Protein AF-A0AAW9SBD3-F1 (afdb_monomer)

Structure (mmCIF, N/CA/C/O backbone):
data_AF-A0AAW9SBD3-F1
#
_entry.id   AF-A0AAW9SBD3-F1
#
loop_
_atom_site.group_PDB
_atom_site.id
_atom_site.type_symbol
_atom_site.label_atom_id
_atom_site.label_alt_id
_atom_site.label_comp_id
_atom_site.label_asym_id
_atom_site.label_entity_id
_atom_site.label_seq_id
_atom_site.pdbx_PDB_ins_code
_atom_site.Cartn_x
_atom_site.Cartn_y
_atom_site.Cartn_z
_atom_site.occupancy
_atom_site.B_iso_or_equiv
_atom_site.auth_seq_id
_atom_site.auth_comp_id
_atom_site.auth_asym_id
_atom_site.auth_atom_id
_atom_site.pdbx_PDB_model_num
ATOM 1 N N . MET A 1 1 ? -34.704 -1.171 28.571 1.00 43.62 1 MET A N 1
ATOM 2 C CA . MET A 1 1 ? -33.975 -0.710 27.372 1.00 43.62 1 MET A CA 1
ATOM 3 C C . MET A 1 1 ? -32.666 -0.115 27.855 1.00 43.62 1 MET A C 1
ATOM 5 O O . MET A 1 1 ? -32.685 0.966 28.424 1.00 43.62 1 MET A O 1
ATOM 9 N N . ASN A 1 2 ? -31.563 -0.859 27.757 1.00 40.19 2 ASN A N 1
ATOM 10 C CA . ASN A 1 2 ? -30.254 -0.320 28.117 1.00 40.19 2 ASN A CA 1
ATOM 11 C C . ASN A 1 2 ? -29.835 0.636 27.004 1.00 40.19 2 ASN A C 1
ATOM 13 O O . ASN A 1 2 ? -29.692 0.207 25.862 1.00 40.19 2 ASN A O 1
ATOM 17 N N . SER A 1 3 ? -29.687 1.916 27.347 1.00 43.28 3 SER A N 1
ATOM 18 C CA . SER A 1 3 ? -28.971 2.884 26.523 1.00 43.28 3 SER A CA 1
ATOM 19 C C . SER A 1 3 ? -27.574 2.316 26.286 1.00 43.28 3 SER A C 1
ATOM 21 O O . SER A 1 3 ? -26.741 2.283 27.194 1.00 43.28 3 SER A O 1
ATOM 23 N N . LEU A 1 4 ? -27.360 1.746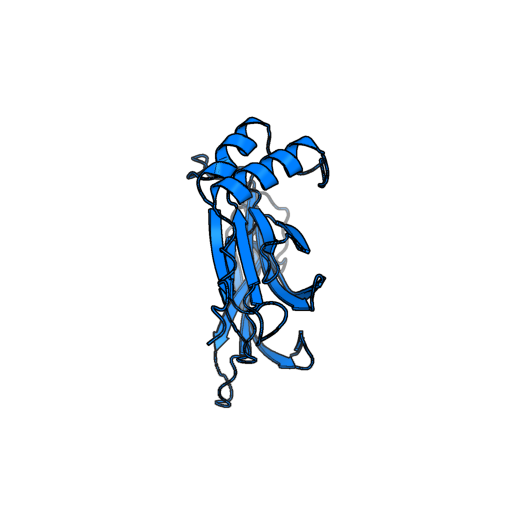 25.101 1.00 47.06 4 LEU A N 1
ATOM 24 C CA . LEU A 1 4 ? -26.031 1.416 24.619 1.00 47.06 4 LEU A CA 1
ATOM 25 C C . LEU A 1 4 ? -25.340 2.762 24.446 1.00 47.06 4 LEU A C 1
ATOM 27 O O . LEU A 1 4 ? -25.593 3.464 23.473 1.00 47.06 4 LEU A O 1
ATOM 31 N N . TYR A 1 5 ? -24.535 3.147 25.435 1.00 48.59 5 TYR A N 1
ATOM 32 C CA . TYR A 1 5 ? -23.616 4.265 25.301 1.00 48.59 5 TYR A CA 1
ATOM 33 C C . TYR A 1 5 ? -22.772 3.996 24.055 1.00 48.59 5 TYR A C 1
ATOM 35 O O . TYR A 1 5 ? -21.895 3.131 24.074 1.00 48.59 5 TYR A O 1
ATOM 43 N N . SER A 1 6 ? -23.076 4.686 22.954 1.00 57.31 6 SER A N 1
ATOM 44 C CA . SER A 1 6 ? -22.203 4.707 21.792 1.00 57.31 6 SER A CA 1
ATOM 45 C C . SER A 1 6 ? -20.915 5.365 22.260 1.00 57.31 6 SER A C 1
ATOM 47 O O . SER A 1 6 ? -20.896 6.559 22.570 1.00 57.31 6 SER A O 1
ATOM 49 N N . ILE A 1 7 ? -19.856 4.576 22.414 1.00 63.12 7 ILE A N 1
ATOM 50 C CA . ILE A 1 7 ? -18.548 5.137 22.722 1.00 63.12 7 ILE A CA 1
ATOM 51 C C . ILE A 1 7 ? -18.156 5.989 21.519 1.00 63.12 7 ILE A C 1
ATOM 53 O O . ILE A 1 7 ? -18.225 5.529 20.380 1.00 63.12 7 ILE A O 1
ATOM 57 N N . ALA A 1 8 ? -17.808 7.245 21.785 1.00 77.19 8 ALA A N 1
ATOM 58 C CA . ALA A 1 8 ? -17.495 8.203 20.744 1.00 77.19 8 ALA A CA 1
ATOM 59 C C . ALA A 1 8 ? -16.242 7.762 19.974 1.00 77.19 8 ALA A C 1
ATOM 61 O O . ALA A 1 8 ? -15.219 7.416 20.572 1.00 77.19 8 ALA A O 1
ATOM 62 N N . GLN A 1 9 ? -16.337 7.801 18.647 1.00 86.56 9 GLN A N 1
ATOM 63 C CA . GLN A 1 9 ? -15.196 7.818 17.738 1.00 86.56 9 GLN A CA 1
ATOM 64 C C . GLN A 1 9 ? -14.127 8.803 18.256 1.00 86.56 9 GLN A C 1
ATOM 66 O O . GLN A 1 9 ? -14.488 9.888 18.728 1.00 86.56 9 GLN A O 1
ATOM 71 N N . PRO A 1 10 ? -12.823 8.467 18.188 1.00 88.62 10 PRO A N 1
ATOM 72 C CA . PRO A 1 10 ? -11.777 9.417 18.553 1.00 88.62 10 PRO A CA 1
ATOM 73 C C . PRO A 1 10 ? -11.896 10.682 17.691 1.00 88.62 10 PRO A C 1
ATOM 75 O O . PRO A 1 10 ? -11.986 10.595 16.467 1.00 88.62 10 PRO A O 1
ATOM 78 N N . SER A 1 11 ? -11.916 11.860 18.321 1.00 90.69 11 SER A N 1
ATOM 79 C CA . SER A 1 11 ? -11.987 13.123 17.580 1.00 90.69 11 SER A CA 1
ATOM 80 C C . SER A 1 11 ? -10.660 13.416 16.878 1.00 90.69 11 SER A C 1
ATOM 82 O O . SER A 1 11 ? -9.601 12.954 17.318 1.00 90.69 11 SER A O 1
ATOM 84 N N . LYS A 1 12 ? -10.693 14.222 15.810 1.00 89.19 12 LYS A N 1
ATOM 85 C CA . LYS A 1 12 ? -9.467 14.642 15.118 1.00 89.19 12 LYS A CA 1
ATOM 86 C C . LYS A 1 12 ? -8.518 15.358 16.078 1.00 89.19 12 LYS A C 1
ATOM 88 O O . LYS A 1 12 ? -7.332 15.077 16.056 1.00 89.19 12 LYS A O 1
ATOM 93 N N . GLU A 1 13 ? -9.019 16.207 16.971 1.00 88.75 13 GLU A N 1
ATOM 94 C CA . GLU A 1 13 ? -8.224 16.936 17.972 1.00 88.75 13 GLU A CA 1
ATOM 95 C C . GLU A 1 13 ? -7.547 15.988 18.966 1.00 88.75 13 GLU A C 1
ATOM 97 O O . GLU A 1 13 ? -6.376 16.174 19.300 1.00 88.75 13 GLU A O 1
ATOM 102 N N . ALA A 1 14 ? -8.256 14.946 19.415 1.00 90.38 14 ALA A N 1
ATOM 103 C CA . ALA A 1 14 ? -7.681 13.926 20.285 1.00 90.38 14 ALA A CA 1
ATOM 104 C C . ALA A 1 14 ? -6.566 13.147 19.570 1.00 90.38 14 ALA A C 1
ATOM 106 O O . ALA A 1 14 ? -5.521 12.893 20.169 1.00 90.38 14 ALA A O 1
ATOM 107 N N . ILE A 1 15 ? -6.763 12.820 18.288 1.00 89.81 15 ILE A N 1
ATOM 108 C CA . ILE A 1 15 ? -5.745 12.167 17.457 1.00 89.81 15 ILE A CA 1
ATOM 109 C C . ILE A 1 15 ? -4.555 13.109 17.242 1.00 89.81 15 ILE A C 1
ATOM 111 O O . ILE A 1 15 ? -3.435 12.693 17.504 1.00 89.81 15 ILE A O 1
ATOM 115 N N . LYS A 1 16 ? -4.764 14.383 16.873 1.00 85.94 16 LYS A N 1
ATOM 116 C CA . LYS A 1 16 ? -3.691 15.391 16.735 1.00 85.94 16 LYS A CA 1
ATOM 117 C C . LYS A 1 16 ? -2.841 15.463 18.002 1.00 85.94 16 LYS A C 1
ATOM 119 O O . LYS A 1 16 ? -1.621 15.353 17.931 1.00 85.94 16 LYS A O 1
ATOM 124 N N . LYS A 1 17 ? -3.487 15.583 19.168 1.00 87.38 17 LYS A N 1
ATOM 125 C CA . LYS A 1 17 ? -2.794 15.604 20.460 1.00 87.38 17 LYS A CA 1
ATOM 126 C C . LYS A 1 17 ? -2.015 14.312 20.700 1.00 87.38 17 LYS A C 1
ATOM 128 O O . LYS A 1 17 ? -0.859 14.377 21.093 1.00 87.38 17 LYS A O 1
ATOM 133 N N . GLN A 1 18 ? -2.619 13.151 20.450 1.00 88.31 18 GLN A N 1
ATOM 134 C CA . GLN A 1 18 ? -1.939 11.867 20.614 1.00 88.31 18 GLN A CA 1
ATOM 135 C C . GLN A 1 18 ? -0.733 11.732 19.682 1.00 88.31 18 GLN A C 1
ATOM 137 O O . GLN A 1 18 ? 0.297 11.233 20.111 1.00 88.31 18 GLN A O 1
ATOM 142 N N . VAL A 1 19 ? -0.842 12.181 18.434 1.00 83.12 19 VAL A N 1
ATOM 143 C CA . VAL A 1 19 ? 0.251 12.167 17.460 1.00 83.12 19 VAL A CA 1
ATOM 144 C C . VAL A 1 19 ? 1.372 13.113 17.890 1.00 83.12 19 VAL A C 1
ATOM 146 O O . VAL A 1 19 ? 2.529 12.719 17.835 1.00 83.12 19 VAL A O 1
ATOM 149 N N . ALA A 1 20 ? 1.055 14.304 18.402 1.00 80.25 20 ALA A N 1
ATOM 150 C CA . ALA A 1 20 ? 2.047 15.219 18.967 1.00 80.25 20 ALA A CA 1
ATOM 151 C C . ALA A 1 20 ? 2.736 14.643 20.221 1.00 80.25 20 ALA A C 1
ATOM 153 O O . ALA A 1 20 ? 3.961 14.685 20.323 1.00 80.25 20 ALA A O 1
ATOM 154 N N . ASP A 1 21 ? 1.964 14.060 21.147 1.00 84.56 21 ASP A N 1
ATOM 155 C CA . ASP A 1 21 ? 2.474 13.408 22.364 1.00 84.56 21 ASP A CA 1
ATOM 156 C C . ASP A 1 21 ? 3.366 12.214 22.006 1.00 84.56 21 ASP A C 1
ATOM 158 O O . ASP A 1 21 ? 4.450 12.056 22.574 1.00 84.56 21 ASP A O 1
ATOM 162 N N . MET A 1 22 ? 2.928 11.413 21.023 1.00 81.56 22 MET A N 1
ATOM 163 C CA . MET A 1 22 ? 3.751 10.397 20.392 1.00 81.56 22 MET A CA 1
ATOM 164 C C . MET A 1 22 ? 5.023 11.090 19.944 1.00 81.56 22 MET A C 1
ATOM 166 O O . MET A 1 22 ? 6.010 10.786 20.589 1.00 81.56 22 MET A O 1
ATOM 170 N N . LEU A 1 23 ? 5.008 12.040 18.995 1.00 74.69 23 LEU A N 1
ATOM 171 C CA . LEU A 1 23 ? 6.150 12.757 18.368 1.00 74.69 23 LEU A CA 1
ATOM 172 C C . LEU A 1 23 ? 7.146 13.433 19.337 1.00 74.69 23 LEU A C 1
ATOM 174 O O . LEU A 1 23 ? 8.340 13.518 19.045 1.00 74.69 23 LEU A O 1
ATOM 178 N N . ALA A 1 24 ? 6.706 13.807 20.535 1.00 77.06 24 ALA A N 1
ATOM 179 C CA . ALA A 1 24 ? 7.586 14.316 21.586 1.00 77.06 24 ALA A CA 1
ATOM 180 C C . ALA A 1 24 ? 8.371 13.212 22.328 1.00 77.06 24 ALA A C 1
ATOM 182 O O . ALA A 1 24 ? 9.493 13.441 22.782 1.00 77.06 24 ALA A O 1
ATOM 183 N N . SER A 1 25 ? 7.798 12.013 22.467 1.00 79.81 25 SER A N 1
ATOM 184 C CA . SER A 1 25 ? 8.355 10.918 23.283 1.00 79.81 25 SER A CA 1
ATOM 185 C C . SER A 1 25 ? 9.473 10.097 22.615 1.00 79.81 25 SER A C 1
ATOM 187 O O . SER A 1 25 ? 10.099 9.271 23.275 1.00 79.81 25 SER A O 1
ATOM 189 N N . LYS A 1 26 ? 9.748 10.323 21.324 1.00 71.00 26 LYS A N 1
ATOM 190 C CA . LYS A 1 26 ? 10.614 9.499 20.454 1.00 71.00 26 LYS A CA 1
ATOM 191 C C . LYS A 1 26 ? 10.230 8.011 20.401 1.00 71.00 26 LYS A C 1
ATOM 193 O O . LYS A 1 26 ? 11.080 7.166 20.151 1.00 71.00 26 LYS A O 1
ATOM 198 N N . GLU A 1 27 ? 8.955 7.671 20.602 1.00 66.94 27 GLU A N 1
ATOM 199 C CA . GLU A 1 27 ? 8.421 6.296 20.509 1.00 66.94 27 GLU A CA 1
ATOM 200 C C . GLU A 1 27 ? 8.339 5.732 19.064 1.00 66.94 27 GLU A C 1
ATOM 202 O O . GLU A 1 27 ? 7.598 4.789 18.780 1.00 66.94 27 GLU A O 1
ATOM 207 N N . TYR A 1 28 ? 9.090 6.284 18.116 1.00 64.62 28 TYR A N 1
ATOM 208 C CA . TYR A 1 28 ? 9.139 5.839 16.718 1.00 64.62 28 TYR A CA 1
ATOM 209 C C . TYR A 1 28 ? 10.560 5.948 16.184 1.00 64.62 28 TYR A C 1
ATOM 211 O O . TYR A 1 28 ? 11.437 6.547 16.806 1.00 64.62 28 TYR A O 1
ATOM 219 N N . ASP A 1 29 ? 10.764 5.335 15.024 1.00 56.88 29 ASP A N 1
ATOM 220 C CA . ASP A 1 29 ? 12.052 5.286 14.360 1.00 56.88 29 ASP A CA 1
ATOM 221 C C . ASP A 1 29 ? 12.516 6.700 13.977 1.00 56.88 29 ASP A C 1
ATOM 223 O O . ASP A 1 29 ? 11.937 7.373 13.122 1.00 56.88 29 ASP A O 1
ATOM 227 N N . THR A 1 30 ? 13.532 7.192 14.686 1.00 51.31 30 THR A N 1
ATOM 228 C CA . THR A 1 30 ? 14.007 8.574 14.575 1.00 51.31 30 THR A CA 1
ATOM 229 C C . THR A 1 30 ? 14.798 8.842 13.300 1.00 51.31 30 THR A C 1
ATOM 231 O O . THR A 1 30 ? 15.004 10.007 12.973 1.00 51.31 30 THR A O 1
ATOM 234 N N . GLU A 1 31 ? 15.243 7.805 12.580 1.00 54.34 31 GLU A N 1
ATOM 235 C CA . GLU A 1 31 ? 15.991 7.974 11.322 1.00 54.34 31 GLU A CA 1
ATOM 236 C C . GLU A 1 31 ? 15.121 8.519 10.183 1.00 54.34 31 GLU A C 1
ATOM 238 O O . GLU A 1 31 ? 15.631 8.985 9.167 1.00 54.34 31 GLU A O 1
ATOM 243 N N . LEU A 1 32 ? 13.803 8.487 10.368 1.00 52.81 32 LEU A N 1
ATOM 244 C CA . LEU A 1 32 ? 12.824 8.746 9.326 1.00 52.81 32 LEU A CA 1
ATOM 245 C C . LEU A 1 32 ? 11.885 9.902 9.664 1.00 52.81 32 LEU A C 1
ATOM 247 O O . LEU A 1 32 ? 10.892 10.081 8.968 1.00 52.81 32 LEU A O 1
ATOM 251 N N . LEU A 1 33 ? 12.151 10.673 10.724 1.00 53.34 33 LEU A N 1
ATOM 252 C CA . LEU A 1 33 ? 11.200 11.681 11.179 1.00 53.34 33 LEU A CA 1
ATOM 253 C C . LEU A 1 33 ? 11.127 12.906 10.256 1.00 53.34 33 LEU A C 1
ATOM 255 O O . LEU A 1 33 ? 12.160 13.400 9.797 1.00 53.34 33 LEU A O 1
ATOM 259 N N . PRO A 1 34 ? 9.912 13.453 10.060 1.00 51.28 34 PRO A N 1
ATOM 260 C CA . PRO A 1 34 ? 9.759 14.788 9.519 1.00 51.28 34 PRO A CA 1
ATOM 261 C C . PRO A 1 34 ? 10.434 15.791 10.464 1.00 51.28 34 PRO A C 1
ATOM 263 O O . PRO A 1 34 ? 10.428 15.607 11.686 1.00 51.28 34 PRO A O 1
ATOM 266 N N . THR A 1 35 ? 11.007 16.864 9.923 1.00 55.44 35 THR A N 1
ATOM 267 C CA . THR A 1 35 ? 11.514 17.969 10.747 1.00 55.44 35 THR A CA 1
ATOM 268 C C . THR A 1 35 ? 10.376 18.555 11.606 1.00 55.44 35 THR A C 1
ATOM 270 O O . THR A 1 35 ? 9.203 18.321 11.296 1.00 55.44 35 THR A O 1
ATOM 273 N N . PRO A 1 36 ? 10.662 19.305 12.689 1.00 57.22 36 PRO A N 1
ATOM 274 C CA . PRO A 1 36 ? 9.627 19.954 13.499 1.00 57.22 36 PRO A CA 1
ATOM 275 C C . PRO A 1 36 ? 8.575 20.718 12.680 1.00 57.22 36 PRO A C 1
ATOM 277 O O . PRO A 1 36 ? 7.401 20.702 13.033 1.00 57.22 36 PRO A O 1
ATOM 280 N N . GLU A 1 37 ? 8.968 21.295 11.545 1.00 57.62 37 GLU A N 1
ATOM 281 C CA . GLU A 1 37 ? 8.075 21.955 10.591 1.00 57.62 37 GLU A CA 1
ATOM 282 C C . GLU A 1 37 ? 7.056 20.983 9.980 1.00 57.62 37 GLU A C 1
ATOM 284 O O . GLU A 1 37 ? 5.873 21.292 9.891 1.00 57.62 37 GLU A O 1
ATOM 289 N N . ALA A 1 38 ? 7.460 19.767 9.621 1.00 55.56 38 ALA A N 1
ATOM 290 C CA . ALA A 1 38 ? 6.541 18.776 9.076 1.00 55.56 38 ALA A CA 1
ATOM 291 C C . ALA A 1 38 ? 5.620 18.139 10.146 1.00 55.56 38 ALA A C 1
ATOM 293 O O . ALA A 1 38 ? 4.611 17.528 9.793 1.00 55.56 38 ALA A O 1
ATOM 294 N N . LEU A 1 39 ? 5.881 18.354 11.445 1.00 57.19 39 LEU A N 1
ATOM 295 C CA . LEU A 1 39 ? 4.943 18.021 12.533 1.00 57.19 39 LEU A CA 1
ATOM 296 C C . LEU A 1 39 ? 3.748 18.979 12.605 1.00 57.19 39 LEU A C 1
ATOM 298 O O . LEU A 1 39 ? 2.660 18.561 13.008 1.00 57.19 39 LEU A O 1
ATOM 302 N N . GLU A 1 40 ? 3.935 20.249 12.242 1.00 59.62 40 GLU A N 1
ATOM 303 C CA . GLU A 1 40 ? 2.836 21.222 12.154 1.00 59.62 40 GLU A CA 1
ATOM 304 C C . GLU A 1 40 ? 1.895 20.864 10.998 1.00 59.62 40 GLU A C 1
ATOM 306 O O . GLU A 1 40 ? 0.681 21.007 11.103 1.00 59.62 40 GLU A O 1
ATOM 311 N N . VAL A 1 41 ? 2.454 20.276 9.941 1.00 57.09 41 VAL A N 1
ATOM 312 C CA . VAL A 1 41 ? 1.756 19.931 8.705 1.00 57.09 41 VAL A CA 1
ATOM 313 C C . VAL A 1 41 ? 0.879 18.670 8.844 1.00 57.09 41 VAL A C 1
ATOM 315 O O . VAL A 1 41 ? -0.222 18.631 8.297 1.00 57.09 41 VAL A O 1
ATOM 318 N N . ILE A 1 42 ? 1.277 17.663 9.645 1.00 60.56 42 ILE A N 1
ATOM 319 C CA . ILE A 1 42 ? 0.474 16.436 9.947 1.00 60.56 42 ILE A CA 1
ATOM 320 C C . ILE A 1 42 ? -0.911 16.755 10.530 1.00 60.56 42 ILE A C 1
ATOM 322 O O . ILE A 1 42 ? -1.814 15.915 10.557 1.00 60.56 42 ILE A O 1
ATOM 326 N N . GLN A 1 43 ? -1.106 17.977 11.011 1.00 59.38 43 GLN A N 1
ATOM 327 C CA . GLN A 1 43 ? -2.267 18.321 11.803 1.00 59.38 43 GLN A CA 1
ATOM 328 C C . GLN A 1 43 ? -3.517 18.580 10.964 1.00 59.38 43 GLN A C 1
ATOM 330 O O . GLN A 1 43 ? -4.603 18.450 11.520 1.00 59.38 43 GLN A O 1
ATOM 335 N N . ASP A 1 44 ? -3.439 18.868 9.666 1.00 65.25 44 ASP A N 1
ATOM 336 C CA . ASP A 1 44 ? -4.625 19.329 8.926 1.00 65.25 44 ASP A CA 1
ATOM 337 C C . ASP A 1 44 ? -5.376 18.235 8.150 1.00 65.25 44 ASP A C 1
ATOM 339 O O . ASP A 1 44 ? -6.590 18.349 7.955 1.00 65.25 44 ASP A O 1
ATOM 343 N N . GLU A 1 45 ? -4.735 17.101 7.847 1.00 76.88 45 GLU A N 1
ATOM 344 C CA . GLU A 1 45 ? -5.318 16.026 7.032 1.00 76.88 45 GLU A CA 1
ATOM 345 C C . GLU A 1 45 ? -5.373 14.680 7.770 1.00 76.88 45 GLU A C 1
ATOM 347 O O . GLU A 1 45 ? -4.648 13.725 7.490 1.00 76.88 45 GLU A O 1
ATOM 352 N N . ILE A 1 46 ? -6.292 14.594 8.736 1.00 85.81 46 ILE A N 1
ATOM 353 C CA . ILE A 1 46 ? -6.651 13.326 9.386 1.00 85.81 46 ILE A CA 1
ATOM 354 C C . ILE A 1 46 ? -7.923 12.774 8.746 1.00 85.81 46 ILE A C 1
ATOM 356 O O . ILE A 1 46 ? -9.011 13.346 8.910 1.00 85.81 46 ILE A O 1
ATOM 360 N N . ASN A 1 47 ? -7.789 11.628 8.081 1.00 88.69 47 ASN A N 1
ATOM 361 C CA . ASN A 1 47 ? -8.904 10.813 7.608 1.00 88.69 47 ASN A CA 1
ATOM 362 C C . ASN A 1 47 ? -9.176 9.701 8.620 1.00 88.69 47 ASN A C 1
ATOM 364 O O . ASN A 1 47 ? -8.258 8.994 9.026 1.00 88.69 47 ASN A O 1
ATOM 368 N N . ILE A 1 48 ? -10.430 9.559 9.052 1.00 91.94 48 ILE A N 1
ATOM 369 C CA . ILE A 1 48 ? -10.834 8.517 10.000 1.00 91.94 48 ILE A CA 1
ATOM 370 C C . ILE A 1 48 ? -11.801 7.581 9.291 1.00 91.94 48 ILE A C 1
ATOM 372 O O . ILE A 1 48 ? -12.854 8.013 8.827 1.00 91.94 48 ILE A O 1
ATOM 376 N N . TYR A 1 49 ? -11.442 6.307 9.249 1.00 93.94 49 TYR A N 1
ATOM 377 C CA . TYR A 1 49 ? -12.242 5.232 8.690 1.00 93.94 49 TYR A CA 1
ATOM 378 C C . TYR A 1 49 ? -12.873 4.447 9.834 1.00 93.94 49 TYR A C 1
ATOM 380 O O . TYR A 1 49 ? -12.174 3.955 10.724 1.00 93.94 49 TYR A O 1
ATOM 388 N N . GLU A 1 50 ? -14.195 4.339 9.806 1.00 94.75 50 GLU A N 1
ATOM 389 C CA . GLU A 1 50 ? -14.960 3.445 10.666 1.00 94.75 50 GLU A CA 1
ATOM 390 C C . GLU A 1 50 ? -15.130 2.101 9.951 1.00 94.75 50 GLU A C 1
ATOM 392 O O . GLU A 1 50 ? -15.486 2.063 8.775 1.00 94.75 50 GLU A O 1
ATOM 397 N N . GLY A 1 51 ? -14.870 0.994 10.645 1.00 93.62 51 GLY A N 1
ATOM 398 C CA . GLY A 1 51 ? -15.026 -0.326 10.043 1.00 93.62 51 GLY A CA 1
ATOM 399 C C . GLY A 1 51 ? -14.790 -1.477 11.008 1.00 93.62 51 GLY A C 1
ATOM 400 O O . GLY A 1 51 ? -14.679 -1.305 12.223 1.00 93.62 51 GLY A O 1
ATOM 401 N N . HIS A 1 52 ? -1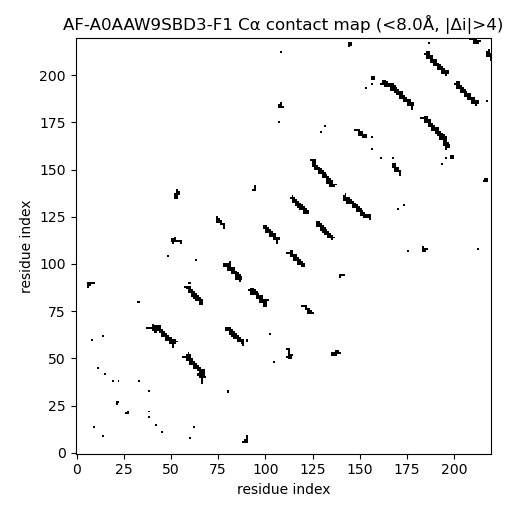4.699 -2.680 10.456 1.00 96.00 52 HIS A N 1
ATOM 402 C CA . HIS A 1 52 ? -14.368 -3.893 11.194 1.00 96.00 52 HIS A CA 1
ATOM 403 C C . HIS A 1 52 ? -12.985 -4.354 10.756 1.00 96.00 52 HIS A C 1
ATOM 405 O O . HIS A 1 52 ? -12.858 -4.949 9.707 1.00 96.00 52 HIS A O 1
ATOM 411 N N . PHE A 1 53 ? -11.927 -4.109 11.521 1.00 96.12 53 PHE A N 1
ATOM 412 C CA . PHE A 1 53 ? -10.579 -4.480 11.059 1.00 96.12 53 PHE A CA 1
ATOM 413 C C . PHE A 1 53 ? -10.152 -5.831 11.634 1.00 96.12 53 PHE A C 1
ATOM 415 O O . PHE A 1 53 ? -9.674 -6.714 10.934 1.00 96.12 53 PHE A O 1
ATOM 422 N N . SER A 1 54 ? -10.362 -6.017 12.937 1.00 95.31 54 SER A N 1
ATOM 423 C CA . SER A 1 54 ? -9.967 -7.225 13.663 1.00 95.31 54 SER A CA 1
ATOM 424 C C . SER A 1 54 ? -11.124 -8.188 13.919 1.00 95.31 54 SER A C 1
ATOM 426 O O . SER A 1 54 ? -10.901 -9.360 14.231 1.00 95.31 54 SER A O 1
ATOM 428 N N . ASN A 1 55 ? -12.369 -7.701 13.895 1.00 92.00 55 ASN A N 1
ATOM 429 C CA . ASN A 1 55 ? -13.548 -8.477 14.272 1.00 92.00 55 ASN A CA 1
ATOM 430 C C . ASN A 1 55 ? -14.835 -7.891 13.671 1.00 92.00 55 ASN A C 1
ATOM 432 O O . ASN A 1 55 ? -15.184 -6.756 13.975 1.00 92.00 55 ASN A O 1
ATOM 436 N N . LYS A 1 56 ? -15.611 -8.717 12.961 1.00 94.19 56 LYS A N 1
ATOM 437 C CA . LYS A 1 56 ? -16.896 -8.348 12.334 1.00 94.19 56 LYS A CA 1
ATOM 438 C C . LYS A 1 56 ? -18.018 -7.885 13.276 1.00 94.19 56 LYS A C 1
ATOM 440 O O . LYS A 1 56 ? -19.088 -7.503 12.831 1.00 94.19 56 LYS A O 1
ATOM 445 N N . ARG A 1 57 ? -17.847 -8.026 14.594 1.00 92.75 57 ARG A N 1
ATOM 446 C CA . ARG A 1 57 ? -18.859 -7.665 15.608 1.00 92.75 57 ARG A CA 1
ATOM 447 C C . ARG A 1 57 ? -18.540 -6.372 16.341 1.00 92.75 57 ARG A C 1
ATOM 449 O O . ARG A 1 57 ? -19.325 -5.951 17.185 1.00 92.75 57 ARG A O 1
ATOM 456 N N . LYS A 1 58 ? -17.352 -5.813 16.129 1.00 92.50 58 LYS A N 1
ATOM 457 C CA . LYS A 1 58 ? -16.886 -4.632 16.849 1.00 92.50 58 LYS A CA 1
ATOM 458 C C . LYS A 1 58 ? -16.460 -3.596 15.836 1.00 92.50 58 LYS A C 1
ATOM 460 O O . LYS A 1 58 ? -15.565 -3.860 15.041 1.00 92.50 58 LYS A O 1
ATOM 465 N N . THR A 1 59 ? -17.101 -2.441 15.885 1.00 93.69 59 THR A N 1
ATOM 466 C CA . THR A 1 59 ? -16.634 -1.262 15.169 1.00 93.69 59 THR A CA 1
ATOM 467 C C . THR A 1 59 ? -15.301 -0.825 15.759 1.00 93.69 59 THR A C 1
ATOM 469 O O . THR A 1 59 ? -15.129 -0.770 16.975 1.00 93.69 59 THR A O 1
ATOM 472 N N . GLU A 1 60 ? -14.343 -0.565 14.895 1.00 95.00 60 GLU A N 1
ATOM 473 C CA . GLU A 1 60 ? -13.002 -0.094 15.189 1.00 95.00 60 GLU A CA 1
ATOM 474 C C . GLU A 1 60 ? -12.705 1.095 14.270 1.00 95.00 60 GLU A C 1
ATOM 476 O O . GLU A 1 60 ? -13.454 1.363 13.328 1.00 95.00 60 GLU A O 1
ATOM 481 N N . TYR A 1 61 ? -11.615 1.810 14.542 1.00 95.12 61 TYR A N 1
ATOM 482 C CA . TYR A 1 61 ? -11.276 3.007 13.777 1.00 95.12 61 TYR A CA 1
ATOM 483 C C . TYR A 1 61 ? -9.841 2.941 13.282 1.00 95.12 61 TYR A C 1
ATOM 485 O O . TYR A 1 61 ? -8.943 2.534 14.024 1.00 95.12 61 TYR A O 1
ATOM 493 N N . LEU A 1 62 ? -9.630 3.381 12.048 1.00 93.88 62 LEU A N 1
ATOM 494 C CA . LEU A 1 62 ? -8.314 3.633 11.485 1.00 93.88 62 LEU A CA 1
ATOM 495 C C . LEU A 1 62 ? -8.197 5.128 11.209 1.00 93.88 62 LEU A C 1
ATOM 497 O O . LEU A 1 62 ? -9.002 5.676 10.465 1.00 93.88 62 LEU A O 1
ATOM 501 N N . ALA A 1 63 ? -7.212 5.787 11.805 1.00 92.00 63 ALA A N 1
ATOM 502 C CA . ALA A 1 63 ? -6.842 7.139 11.429 1.00 92.00 63 ALA A CA 1
ATOM 503 C C . ALA A 1 63 ? -5.627 7.086 10.505 1.00 92.00 63 ALA A C 1
ATOM 505 O O . ALA A 1 63 ? -4.636 6.420 10.810 1.00 92.00 63 ALA A O 1
ATOM 506 N N . VAL A 1 64 ? -5.728 7.787 9.384 1.00 89.25 64 VAL A N 1
ATOM 507 C CA . VAL A 1 64 ? -4.640 8.033 8.443 1.00 89.25 64 VAL A CA 1
ATOM 508 C C . VAL A 1 64 ? -4.303 9.507 8.579 1.00 89.25 64 VAL A C 1
ATOM 510 O O . VAL A 1 64 ? -5.102 10.364 8.197 1.00 89.25 64 VAL A O 1
ATOM 513 N N . CYS A 1 65 ? -3.158 9.791 9.187 1.00 84.50 65 CYS A N 1
ATOM 514 C CA . CYS A 1 65 ? -2.663 11.148 9.362 1.00 84.50 65 CYS A CA 1
ATOM 515 C C . CYS A 1 65 ? -1.646 11.426 8.263 1.00 84.50 65 CYS A C 1
ATOM 517 O O . CYS A 1 65 ? -0.585 10.800 8.252 1.00 84.50 65 CYS A O 1
ATOM 519 N N . ALA A 1 66 ? -1.982 12.337 7.359 1.00 74.56 66 ALA A N 1
ATOM 520 C CA . ALA A 1 66 ? -1.071 12.850 6.352 1.00 74.56 66 ALA A CA 1
ATOM 521 C C . ALA A 1 66 ? -0.573 14.237 6.787 1.00 74.56 66 ALA A C 1
ATOM 523 O O . ALA A 1 66 ? -1.364 15.011 7.331 1.00 74.56 66 ALA A O 1
ATOM 524 N N . PRO A 1 67 ? 0.700 14.596 6.563 1.00 65.25 67 PRO A N 1
ATOM 525 C CA . PRO A 1 67 ? 1.067 16.001 6.459 1.00 65.25 67 PRO A CA 1
ATOM 526 C C . PRO A 1 67 ? 0.242 16.628 5.333 1.00 65.25 67 PRO A C 1
ATOM 528 O O . PRO A 1 67 ? 0.311 16.184 4.190 1.00 65.25 67 PRO A O 1
ATOM 531 N N . GLY A 1 68 ? -0.595 17.596 5.699 1.00 48.53 68 GLY A N 1
ATOM 532 C CA . GLY A 1 68 ? -1.431 18.325 4.765 1.00 48.53 68 GLY A CA 1
ATOM 533 C C . GLY A 1 68 ? -0.627 19.186 3.799 1.00 48.53 68 GLY A C 1
ATOM 534 O O . GLY A 1 68 ? 0.482 19.623 4.078 1.00 48.53 68 GLY A O 1
ATOM 535 N N . GLY A 1 69 ? -1.212 19.463 2.646 1.00 48.78 69 GLY A N 1
ATOM 536 C CA . GLY A 1 69 ? -0.608 20.335 1.648 1.00 48.78 69 GLY A CA 1
ATOM 537 C C . GLY A 1 69 ? 0.056 19.586 0.500 1.00 48.78 69 GLY A C 1
ATOM 538 O O . GLY A 1 69 ? 0.792 18.613 0.670 1.00 48.78 69 GLY A O 1
ATOM 539 N N . ASP A 1 70 ? -0.192 20.112 -0.697 1.00 46.03 70 ASP A N 1
ATOM 540 C CA . ASP A 1 70 ? 0.649 19.885 -1.860 1.00 46.03 70 ASP A CA 1
ATOM 541 C C . ASP A 1 70 ? 2.075 20.255 -1.450 1.00 46.03 70 ASP A C 1
ATOM 543 O O . ASP A 1 70 ? 2.374 21.440 -1.321 1.00 46.03 70 ASP A O 1
ATOM 547 N N . PHE A 1 71 ? 2.957 19.284 -1.200 1.00 47.84 71 PHE A N 1
ATOM 548 C CA . PHE A 1 71 ? 4.385 19.583 -1.126 1.00 47.84 71 PHE A CA 1
ATOM 549 C C . PHE A 1 71 ? 4.752 20.200 -2.484 1.00 47.84 71 PHE A C 1
ATOM 551 O O . PHE A 1 71 ? 4.770 19.482 -3.486 1.00 47.84 71 PHE A O 1
ATOM 558 N N . PRO A 1 72 ? 4.993 21.523 -2.576 1.00 37.94 72 PRO A N 1
ATOM 559 C CA . PRO A 1 72 ? 4.955 22.235 -3.851 1.00 37.94 72 PRO A CA 1
ATOM 560 C C . PRO A 1 72 ? 6.262 22.077 -4.642 1.00 37.94 72 PRO A C 1
ATOM 562 O O . PRO A 1 72 ? 6.582 22.896 -5.502 1.00 37.94 72 PRO A O 1
ATOM 565 N N . PHE A 1 73 ? 7.038 21.031 -4.365 1.00 37.28 73 PHE A N 1
ATOM 566 C CA . PHE A 1 73 ? 8.337 20.807 -4.972 1.00 37.28 73 PHE A CA 1
ATOM 567 C C . PHE A 1 73 ? 8.300 19.554 -5.830 1.00 37.28 73 PHE A C 1
ATOM 569 O O . PHE A 1 73 ? 8.239 18.423 -5.354 1.00 37.28 73 PHE A O 1
ATOM 576 N N . GLY A 1 74 ? 8.321 19.799 -7.138 1.00 36.53 74 GLY A N 1
ATOM 577 C CA . GLY A 1 74 ? 8.495 18.772 -8.141 1.00 36.53 74 GLY A CA 1
ATOM 578 C C . GLY A 1 74 ? 9.758 17.944 -7.909 1.00 36.53 74 GLY A C 1
ATOM 579 O O . GLY A 1 74 ? 10.781 18.438 -7.447 1.00 36.53 74 GLY A O 1
ATOM 580 N N . PHE A 1 75 ? 9.669 16.680 -8.308 1.00 38.00 75 PHE A N 1
ATOM 581 C CA . PHE A 1 75 ? 10.790 15.817 -8.690 1.00 38.00 75 PHE A CA 1
ATOM 582 C C . PHE A 1 75 ? 11.904 15.512 -7.670 1.00 38.00 75 PHE A C 1
ATOM 584 O O . PHE A 1 75 ? 12.799 14.746 -8.022 1.00 38.00 75 PHE A O 1
ATOM 591 N N . TYR A 1 76 ? 11.840 15.973 -6.417 1.00 41.09 76 TYR A N 1
ATOM 592 C CA . TYR A 1 76 ? 12.875 15.673 -5.423 1.00 41.09 76 TYR A CA 1
ATOM 593 C C . TYR A 1 76 ? 12.315 15.303 -4.042 1.00 41.09 76 TYR A C 1
ATOM 595 O O . TYR A 1 76 ? 11.686 16.118 -3.383 1.00 41.09 76 TYR A O 1
ATOM 603 N N . ASP A 1 77 ? 12.615 14.067 -3.624 1.00 48.44 77 ASP A N 1
ATOM 604 C CA . ASP A 1 77 ? 12.761 13.586 -2.241 1.00 48.44 77 ASP A CA 1
ATOM 605 C C . ASP A 1 77 ? 11.673 13.972 -1.219 1.00 48.44 77 ASP A C 1
ATOM 607 O O . ASP A 1 77 ? 11.741 15.007 -0.563 1.00 48.44 77 ASP A O 1
ATOM 611 N N . GLY A 1 78 ? 10.763 13.036 -0.936 1.00 52.03 78 GLY A N 1
ATOM 612 C CA . GLY A 1 78 ? 10.022 13.035 0.328 1.00 52.03 78 GLY A CA 1
ATOM 613 C C . GLY A 1 78 ? 8.538 12.816 0.137 1.00 52.03 78 GLY A C 1
ATOM 614 O O . GLY A 1 78 ? 7.758 13.761 0.100 1.00 52.03 78 GLY A O 1
ATOM 615 N N . MET A 1 79 ? 8.128 11.548 0.066 1.00 55.66 79 MET A N 1
ATOM 616 C CA . MET A 1 79 ? 6.724 11.270 0.320 1.00 55.66 79 MET A CA 1
ATOM 617 C C . MET A 1 79 ? 6.366 11.740 1.728 1.00 55.66 79 MET A C 1
ATOM 619 O O . MET A 1 79 ? 7.152 11.513 2.656 1.00 55.66 79 MET A O 1
ATOM 623 N N . PRO A 1 80 ? 5.178 12.332 1.897 1.00 60.06 80 PRO A N 1
ATOM 624 C CA . PRO A 1 80 ? 4.662 12.615 3.216 1.00 60.06 80 PRO A CA 1
ATOM 625 C C . PRO A 1 80 ? 4.676 11.334 4.064 1.00 60.06 80 PRO A C 1
ATOM 627 O O . PRO A 1 80 ? 4.288 10.258 3.605 1.00 60.06 80 PRO A O 1
ATOM 630 N N . ILE A 1 81 ? 5.195 11.426 5.290 1.00 66.75 81 ILE A N 1
ATOM 631 C CA . ILE A 1 81 ? 5.167 10.306 6.234 1.00 66.75 81 ILE A CA 1
ATOM 632 C C . ILE A 1 81 ? 3.747 10.224 6.766 1.00 66.75 81 ILE A C 1
ATOM 634 O O . ILE A 1 81 ? 3.319 11.071 7.548 1.00 66.75 81 ILE A O 1
ATOM 638 N N . TYR A 1 82 ? 3.021 9.200 6.343 1.00 76.00 82 TYR A N 1
ATOM 639 C CA . TYR A 1 82 ? 1.720 8.887 6.892 1.00 76.00 82 TYR A CA 1
ATOM 640 C C . TYR A 1 82 ? 1.893 8.138 8.204 1.00 76.00 82 TYR A C 1
ATOM 642 O O . TYR A 1 82 ? 2.725 7.236 8.348 1.00 76.00 82 TYR A O 1
ATOM 650 N N . LEU A 1 83 ? 1.054 8.482 9.171 1.00 83.81 83 LEU A N 1
ATOM 651 C CA . LEU A 1 83 ? 0.887 7.680 10.369 1.00 83.81 83 LEU A CA 1
ATOM 652 C C . LEU A 1 83 ? -0.454 6.959 10.279 1.00 83.81 83 LEU A C 1
ATOM 654 O O . LEU A 1 83 ? -1.506 7.586 10.166 1.00 83.81 83 LEU A O 1
ATOM 658 N N . LEU A 1 84 ? -0.403 5.632 10.332 1.00 90.06 84 LEU A N 1
ATOM 659 C CA . LEU A 1 84 ? -1.574 4.775 10.443 1.00 90.06 84 LEU A CA 1
ATOM 660 C C . LEU A 1 84 ? -1.785 4.454 11.916 1.00 90.06 84 LEU A C 1
ATOM 662 O O . LEU A 1 84 ? -0.899 3.882 12.549 1.00 90.06 84 LEU A O 1
ATOM 666 N N . LEU A 1 85 ? -2.949 4.795 12.462 1.00 92.50 85 LEU A N 1
ATOM 667 C CA . LEU A 1 85 ? -3.301 4.545 13.857 1.00 92.50 85 LEU A CA 1
ATOM 668 C C . LEU A 1 85 ? -4.576 3.716 13.925 1.00 92.50 85 LEU A C 1
ATOM 670 O O . LEU A 1 85 ? -5.620 4.127 13.425 1.00 92.50 85 LEU A O 1
ATOM 674 N N . LYS A 1 86 ? -4.516 2.562 14.586 1.00 94.88 86 LYS A N 1
ATOM 675 C CA . LYS A 1 86 ? -5.675 1.696 14.800 1.00 94.88 86 LYS A CA 1
ATOM 676 C C . LYS A 1 86 ? -6.175 1.800 16.230 1.00 94.88 86 LYS A C 1
ATOM 678 O O . LYS A 1 86 ? -5.450 1.510 17.187 1.00 94.88 86 LYS A O 1
ATOM 683 N N . TYR A 1 87 ? -7.460 2.083 16.363 1.00 95.31 87 TYR A N 1
ATOM 684 C CA . TYR A 1 87 ? -8.181 2.155 17.623 1.00 95.31 87 TYR A CA 1
ATOM 685 C C . TYR A 1 87 ? -9.149 0.983 17.747 1.00 95.31 87 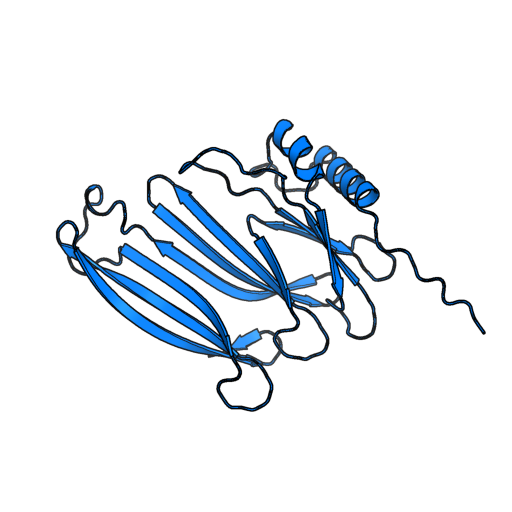TYR A C 1
ATOM 687 O O . TYR A 1 87 ? -9.745 0.531 16.770 1.00 95.31 87 TYR A O 1
ATOM 695 N N . ASN A 1 88 ? -9.308 0.466 18.963 1.00 94.38 88 ASN A N 1
ATOM 696 C CA . ASN A 1 88 ? -10.353 -0.514 19.243 1.00 94.38 88 ASN A CA 1
ATOM 697 C C . ASN A 1 88 ? -11.729 0.163 19.414 1.00 94.38 88 ASN A C 1
ATOM 699 O O . ASN A 1 88 ? -11.833 1.387 19.446 1.00 94.38 88 ASN A O 1
ATOM 703 N N . ALA A 1 89 ? -12.772 -0.644 19.617 1.00 92.06 89 ALA A N 1
ATOM 704 C CA . ALA A 1 89 ? -14.147 -0.177 19.838 1.00 92.06 89 ALA A CA 1
ATOM 705 C C . ALA A 1 89 ? -14.342 0.782 21.026 1.00 92.06 89 ALA A C 1
ATOM 707 O O . ALA A 1 89 ? -15.355 1.466 21.104 1.00 92.06 89 ALA A O 1
ATOM 708 N N . ASN A 1 90 ? -13.383 0.837 21.953 1.00 90.81 90 ASN A N 1
ATOM 709 C CA . ASN A 1 90 ? -13.425 1.743 23.098 1.00 90.81 90 ASN A CA 1
ATOM 710 C C . ASN A 1 90 ? -12.647 3.047 22.838 1.00 90.81 90 ASN A C 1
ATOM 712 O O . ASN A 1 90 ? -12.351 3.767 23.787 1.00 90.81 90 ASN A O 1
ATOM 716 N N . GLY A 1 91 ? -12.223 3.309 21.597 1.00 90.25 91 GLY A N 1
ATOM 717 C CA . GLY A 1 91 ? -11.422 4.483 21.239 1.00 90.25 91 GLY A CA 1
ATOM 718 C C . GLY A 1 91 ? -9.975 4.436 21.743 1.00 90.25 91 GLY A C 1
ATOM 719 O O . GLY A 1 91 ? -9.274 5.442 21.704 1.00 90.25 91 GLY A O 1
ATOM 720 N N . LYS A 1 92 ? -9.488 3.282 22.222 1.00 92.81 92 LYS A N 1
ATOM 721 C CA . LYS A 1 92 ? -8.099 3.134 22.680 1.00 92.81 92 LYS A CA 1
ATOM 722 C C . LYS A 1 92 ? -7.197 2.748 21.511 1.00 92.81 92 LYS A C 1
ATOM 724 O O . LYS A 1 92 ? -7.474 1.750 20.844 1.00 92.81 92 LYS A O 1
ATOM 729 N N . LEU A 1 93 ? -6.090 3.474 21.331 1.00 93.69 93 LEU A N 1
ATOM 730 C CA . LEU A 1 93 ? -5.025 3.118 20.389 1.00 93.69 93 LEU A CA 1
ATOM 731 C C . LEU A 1 93 ? -4.470 1.727 20.734 1.00 93.69 93 LEU A C 1
ATOM 733 O O . LEU A 1 93 ? -4.106 1.454 21.883 1.00 93.69 93 LEU A O 1
ATOM 737 N N . VAL A 1 94 ? -4.444 0.828 19.753 1.00 94.94 94 VAL A N 1
ATOM 738 C CA . VAL A 1 94 ? -3.988 -0.560 19.925 1.00 94.94 94 VAL A CA 1
ATOM 739 C C . VAL A 1 94 ? -2.860 -0.963 18.988 1.00 94.94 94 VAL A C 1
ATOM 741 O O . VAL A 1 94 ? -2.214 -1.974 19.262 1.00 94.94 94 VAL A O 1
ATOM 744 N N . TRP A 1 95 ? -2.640 -0.209 17.914 1.00 94.06 95 TRP A N 1
ATOM 745 C CA . TRP A 1 95 ? -1.563 -0.423 16.956 1.00 94.06 95 TRP A CA 1
ATOM 746 C C . TRP A 1 95 ? -1.306 0.870 16.178 1.00 94.06 95 TRP A C 1
ATOM 748 O O . TRP A 1 95 ? -2.241 1.642 15.963 1.00 94.06 95 TRP A O 1
ATOM 758 N N . TYR A 1 96 ? -0.067 1.093 15.751 1.00 92.19 96 TYR A N 1
ATOM 759 C CA . TYR A 1 96 ? 0.278 2.149 14.807 1.00 92.19 96 TYR A CA 1
ATOM 760 C C . TYR A 1 96 ? 1.442 1.714 13.914 1.00 92.19 96 TYR A C 1
ATOM 762 O O . TYR A 1 96 ? 2.204 0.814 14.279 1.00 92.19 96 TYR A O 1
ATOM 770 N N . LYS A 1 97 ? 1.588 2.364 12.758 1.00 86.88 97 LYS A N 1
ATOM 771 C CA . LYS A 1 97 ? 2.755 2.232 11.881 1.00 86.88 97 LYS A CA 1
ATOM 772 C C . LYS A 1 97 ? 2.998 3.532 11.127 1.00 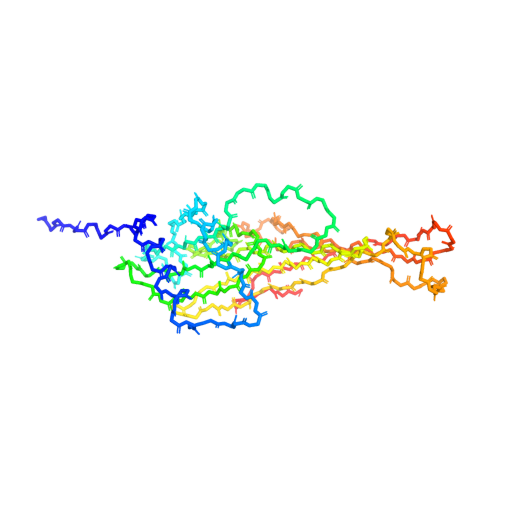86.88 97 LYS A C 1
ATOM 774 O O . LYS A 1 97 ? 2.056 4.149 10.636 1.00 86.88 97 LYS A O 1
ATOM 779 N N . GLN A 1 98 ? 4.264 3.918 11.028 1.00 81.19 98 GLN A N 1
ATOM 780 C CA . GLN A 1 98 ? 4.703 4.944 10.088 1.00 81.19 98 GLN A CA 1
ATOM 781 C C . GLN A 1 98 ? 4.847 4.313 8.704 1.00 81.19 98 GLN A C 1
ATOM 783 O O . GLN A 1 98 ? 5.452 3.247 8.563 1.00 81.19 98 GLN A O 1
ATOM 788 N N . TRP A 1 99 ? 4.259 4.947 7.697 1.00 75.81 99 TRP A N 1
ATOM 789 C CA . TRP A 1 99 ? 4.290 4.476 6.321 1.00 75.81 99 TRP A CA 1
ATOM 790 C C . TRP A 1 99 ? 4.339 5.655 5.355 1.00 75.81 99 TRP A C 1
ATOM 792 O O . TRP A 1 99 ? 3.705 6.672 5.570 1.00 75.81 99 TRP A O 1
ATOM 802 N N . TYR A 1 100 ? 5.040 5.513 4.243 1.00 73.88 100 TYR A N 1
ATOM 803 C CA . TYR A 1 100 ? 5.065 6.500 3.162 1.00 73.88 100 TYR A CA 1
ATOM 804 C C . TYR A 1 100 ? 4.006 6.194 2.103 1.00 73.88 100 TYR A C 1
ATOM 806 O O . TYR A 1 100 ? 4.356 5.953 0.957 1.00 73.88 100 TYR A O 1
ATOM 814 N N . ALA A 1 101 ? 2.735 6.067 2.482 1.00 74.38 101 ALA A N 1
ATOM 815 C CA . ALA A 1 101 ? 1.713 5.608 1.550 1.00 74.38 101 ALA A CA 1
ATOM 816 C C . ALA A 1 101 ? 0.356 6.263 1.760 1.00 74.38 101 ALA A C 1
ATOM 818 O O . ALA A 1 101 ? -0.115 6.403 2.888 1.00 74.38 101 ALA A O 1
ATOM 819 N N . ILE A 1 102 ? -0.322 6.516 0.643 1.00 81.50 102 ILE A N 1
ATOM 820 C CA . ILE A 1 102 ? -1.765 6.733 0.641 1.00 81.50 102 ILE A CA 1
ATOM 821 C C . ILE A 1 102 ? -2.422 5.423 1.074 1.00 81.50 102 ILE A C 1
ATOM 823 O O . ILE A 1 102 ? -2.046 4.351 0.591 1.00 81.50 102 ILE A O 1
ATOM 827 N N . ALA A 1 103 ? -3.396 5.515 1.977 1.00 87.69 103 ALA A N 1
ATOM 828 C CA . ALA A 1 103 ? -4.141 4.369 2.468 1.00 87.69 103 ALA A CA 1
ATOM 829 C C . ALA A 1 103 ? -5.602 4.401 2.004 1.00 87.69 103 ALA A C 1
ATOM 831 O O . ALA A 1 103 ? -6.275 5.428 2.072 1.00 87.69 103 ALA A O 1
ATOM 832 N N . GLU A 1 104 ? -6.089 3.247 1.572 1.00 90.69 104 GLU A N 1
ATOM 833 C CA . GLU A 1 104 ? -7.484 2.959 1.262 1.00 90.69 104 GLU A CA 1
ATOM 834 C C . GLU A 1 104 ? -7.965 1.833 2.186 1.00 90.69 104 GLU A C 1
ATOM 836 O O . GLU A 1 104 ? -7.192 0.952 2.566 1.00 90.69 104 GLU A O 1
ATOM 841 N N . VAL A 1 105 ? -9.241 1.868 2.569 1.00 93.12 105 VAL A N 1
ATOM 842 C CA . VAL A 1 105 ? -9.863 0.843 3.413 1.00 93.12 105 VAL A CA 1
ATOM 843 C C . VAL A 1 105 ? -10.970 0.161 2.625 1.00 93.12 105 VAL A C 1
ATOM 845 O O . VAL A 1 105 ? -11.895 0.829 2.163 1.00 93.12 105 VAL A O 1
ATOM 848 N N . LYS A 1 106 ? -10.884 -1.164 2.490 1.00 93.44 106 LYS A N 1
ATOM 849 C CA . LYS A 1 106 ? -11.838 -1.964 1.714 1.00 93.44 106 LYS A CA 1
ATOM 850 C C . LYS A 1 106 ? -11.918 -3.381 2.275 1.00 93.44 106 LYS A C 1
ATOM 852 O O . LYS A 1 106 ? -10.893 -3.935 2.638 1.00 93.44 106 LYS A O 1
ATOM 857 N N . ASP A 1 107 ? -13.117 -3.953 2.344 1.00 93.50 107 ASP A N 1
ATOM 858 C CA . ASP A 1 107 ? -13.305 -5.397 2.555 1.00 93.50 107 ASP A CA 1
ATOM 859 C C . ASP A 1 107 ? -13.122 -6.093 1.201 1.00 93.50 107 ASP A C 1
ATOM 861 O O . ASP A 1 107 ? -13.983 -5.991 0.323 1.00 93.50 107 ASP A O 1
ATOM 865 N N . ILE A 1 108 ? -11.941 -6.672 0.975 1.00 91.25 108 ILE A N 1
ATOM 866 C CA . ILE A 1 108 ? -11.557 -7.196 -0.348 1.00 91.25 108 ILE A CA 1
ATOM 867 C C . ILE A 1 108 ? -12.013 -8.639 -0.564 1.00 91.25 108 ILE A C 1
ATOM 869 O O . ILE A 1 108 ? -12.128 -9.072 -1.706 1.00 91.25 108 ILE A O 1
ATOM 873 N N . ASN A 1 109 ? -12.260 -9.381 0.517 1.00 89.19 109 ASN A N 1
ATOM 874 C CA . ASN A 1 109 ? -12.608 -10.805 0.489 1.00 89.19 109 ASN A CA 1
ATOM 875 C C . ASN A 1 109 ? -14.051 -11.083 0.953 1.00 89.19 109 ASN A C 1
ATOM 877 O O . ASN A 1 109 ? -14.458 -12.244 1.013 1.00 89.19 109 ASN A O 1
ATOM 881 N N . ASN A 1 110 ? -14.813 -10.032 1.266 1.00 90.38 110 ASN A N 1
ATOM 882 C CA . ASN A 1 110 ? -16.196 -10.078 1.722 1.00 90.38 110 ASN A CA 1
ATOM 883 C C . ASN A 1 110 ? -16.386 -10.901 3.016 1.00 90.38 110 ASN A C 1
ATOM 885 O O . ASN A 1 110 ? -17.431 -11.529 3.221 1.00 90.38 110 ASN A O 1
ATOM 889 N N . ASP A 1 111 ? -15.382 -10.933 3.904 1.00 91.88 111 ASP A N 1
ATOM 890 C CA . ASP A 1 111 ? -15.458 -11.653 5.186 1.00 91.88 111 ASP A CA 1
ATOM 891 C C . ASP A 1 111 ? -16.100 -10.821 6.319 1.00 91.88 111 ASP A C 1
ATOM 893 O O . ASP A 1 111 ? -16.285 -11.303 7.453 1.00 91.88 111 ASP A O 1
ATOM 897 N N . GLY A 1 112 ? -16.487 -9.581 6.003 1.00 94.12 112 GLY A N 1
ATOM 898 C CA . GLY A 1 112 ? -17.020 -8.598 6.934 1.00 94.12 112 GLY A CA 1
ATOM 899 C C . GLY A 1 112 ? -15.933 -7.884 7.732 1.00 94.12 112 GLY A C 1
ATOM 900 O O . GLY A 1 112 ? -16.251 -7.294 8.774 1.00 94.12 112 GLY A O 1
ATOM 901 N N . LYS A 1 113 ? -14.666 -7.972 7.309 1.00 95.38 113 LYS A N 1
ATOM 902 C CA . LYS A 1 113 ? -13.560 -7.162 7.807 1.00 95.38 113 LYS A CA 1
ATOM 903 C C . LYS A 1 113 ? -12.923 -6.374 6.675 1.00 95.38 113 LYS A C 1
ATOM 905 O O . LYS A 1 113 ? -12.757 -6.861 5.574 1.00 95.38 113 LYS A O 1
ATOM 910 N N . SER A 1 114 ? -12.539 -5.143 6.971 1.00 95.88 114 SER A N 1
ATOM 911 C CA . SER A 1 114 ? -11.817 -4.298 6.035 1.00 95.88 114 SER A CA 1
ATOM 912 C C . SER A 1 114 ? -10.313 -4.490 6.174 1.00 95.88 114 SER A C 1
ATOM 914 O O . SER A 1 114 ? -9.750 -4.431 7.273 1.00 95.88 114 SER A O 1
ATOM 916 N N . GLU A 1 115 ? -9.660 -4.643 5.036 1.00 95.81 115 GLU A N 1
ATOM 917 C CA . GLU A 1 115 ? -8.225 -4.538 4.864 1.00 95.81 115 GLU A CA 1
ATOM 918 C C . GLU A 1 115 ? -7.799 -3.083 4.639 1.00 95.81 115 GLU A C 1
ATOM 920 O O . GLU A 1 115 ? -8.597 -2.203 4.301 1.00 95.81 115 GLU A O 1
ATOM 925 N N . VAL A 1 116 ? -6.506 -2.835 4.843 1.00 95.06 116 VAL A N 1
ATOM 926 C CA . VAL A 1 116 ? -5.858 -1.553 4.560 1.00 95.06 116 VAL A CA 1
ATOM 927 C C . VAL A 1 116 ? -4.922 -1.743 3.381 1.00 95.06 116 VAL A C 1
ATOM 929 O O . VAL A 1 116 ? -3.965 -2.510 3.470 1.00 95.06 116 VAL A O 1
ATOM 932 N N . ILE A 1 117 ? -5.207 -1.042 2.292 1.00 93.94 117 ILE A N 1
ATOM 933 C CA . ILE A 1 117 ? -4.402 -1.019 1.074 1.00 93.94 117 ILE A CA 1
ATOM 934 C C . ILE A 1 117 ? -3.518 0.221 1.138 1.00 93.94 117 ILE A C 1
ATOM 936 O O . ILE A 1 117 ? -4.024 1.331 1.271 1.00 93.94 117 ILE A O 1
ATOM 940 N N . CYS A 1 118 ? -2.208 0.048 1.028 1.00 90.88 118 CYS A N 1
ATOM 941 C CA . CYS A 1 118 ? -1.231 1.125 1.061 1.00 90.88 118 CYS A CA 1
ATOM 942 C C . CYS A 1 118 ? -0.491 1.209 -0.277 1.00 90.88 118 CYS A C 1
ATOM 944 O O . CYS A 1 118 ? -0.001 0.200 -0.781 1.00 90.88 118 CYS A O 1
ATOM 946 N N . LYS A 1 119 ? -0.395 2.420 -0.837 1.00 88.94 119 LYS A N 1
ATOM 947 C CA . LYS A 1 119 ? 0.344 2.708 -2.075 1.00 88.94 119 LYS A CA 1
ATOM 948 C C . LYS A 1 119 ? 1.396 3.787 -1.828 1.00 88.94 119 LYS A C 1
ATOM 950 O O . LYS A 1 119 ? 1.044 4.922 -1.502 1.00 88.94 119 LYS A O 1
ATOM 955 N N . ALA A 1 120 ? 2.666 3.434 -1.993 1.00 85.31 120 ALA A N 1
ATOM 956 C CA . ALA A 1 120 ? 3.804 4.347 -1.933 1.00 85.31 120 ALA A CA 1
ATOM 957 C C . ALA A 1 120 ? 4.415 4.539 -3.325 1.00 85.31 120 ALA A C 1
ATOM 959 O O . ALA A 1 120 ? 4.472 3.604 -4.118 1.00 85.31 120 ALA A O 1
ATOM 960 N N . ASN A 1 121 ? 4.925 5.736 -3.597 1.00 83.19 121 ASN A N 1
ATOM 961 C CA . ASN A 1 121 ? 5.677 6.080 -4.799 1.00 83.19 121 ASN A CA 1
ATOM 962 C C . ASN A 1 121 ? 6.824 7.029 -4.431 1.00 83.19 121 ASN A C 1
ATOM 964 O O . ASN A 1 121 ? 6.601 8.102 -3.885 1.00 83.19 121 ASN A O 1
ATOM 968 N N . ARG A 1 122 ? 8.062 6.678 -4.751 1.00 81.94 122 ARG A N 1
ATOM 969 C CA . ARG A 1 122 ? 9.218 7.547 -4.538 1.00 81.94 122 ARG A CA 1
ATOM 970 C C . ARG A 1 122 ? 9.987 7.681 -5.831 1.00 81.94 122 ARG A C 1
ATOM 972 O O . ARG A 1 122 ? 10.525 6.688 -6.308 1.00 81.94 122 ARG A O 1
ATOM 979 N N . CYS A 1 123 ? 10.097 8.904 -6.331 1.00 80.56 123 CYS A N 1
ATOM 980 C CA . CYS A 1 123 ? 10.922 9.228 -7.483 1.00 80.56 123 CYS A CA 1
ATOM 981 C C . CYS A 1 123 ? 12.077 10.140 -7.072 1.00 80.56 123 CYS A C 1
ATOM 983 O O . CYS A 1 123 ? 11.871 11.122 -6.359 1.00 80.56 123 CYS A O 1
ATOM 985 N N . LYS A 1 124 ? 13.282 9.821 -7.540 1.00 82.38 124 LYS A N 1
ATOM 986 C CA . LYS A 1 124 ? 14.482 10.639 -7.367 1.00 82.38 124 LYS A CA 1
ATOM 987 C C . LYS A 1 124 ? 15.313 10.568 -8.636 1.00 82.38 124 LYS A C 1
ATOM 989 O O . LYS A 1 124 ? 15.656 9.471 -9.068 1.00 82.38 124 LYS A O 1
ATOM 994 N N . ASP A 1 125 ? 15.620 11.725 -9.222 1.00 84.19 125 ASP A N 1
ATOM 995 C CA . ASP A 1 125 ? 16.421 11.822 -10.450 1.00 84.19 125 ASP A CA 1
ATOM 996 C C . ASP A 1 125 ? 15.903 10.870 -11.542 1.00 84.19 125 ASP A C 1
ATOM 998 O O . ASP A 1 125 ? 16.639 10.032 -12.047 1.00 84.19 125 ASP A O 1
ATOM 1002 N N . GLY A 1 126 ? 14.592 10.899 -11.811 1.00 83.44 126 GLY A N 1
ATOM 1003 C CA . GLY A 1 126 ? 13.938 10.044 -12.813 1.00 83.44 126 GLY A CA 1
ATOM 1004 C C . GLY A 1 126 ? 13.928 8.534 -12.516 1.00 83.44 126 GLY A C 1
ATOM 1005 O O . GLY A 1 126 ? 13.439 7.769 -13.343 1.00 83.44 126 GLY A O 1
ATOM 1006 N N . LYS A 1 127 ? 14.417 8.101 -11.346 1.00 87.56 127 LYS A N 1
ATOM 1007 C CA . LYS A 1 127 ? 14.289 6.730 -10.833 1.00 87.56 127 LYS A CA 1
ATOM 1008 C C . LYS A 1 127 ? 13.124 6.659 -9.870 1.00 87.56 127 LYS A C 1
ATOM 1010 O O . LYS A 1 127 ? 13.180 7.251 -8.791 1.00 87.56 127 LYS A O 1
ATOM 1015 N N . CYS A 1 128 ? 12.085 5.937 -10.246 1.00 88.56 128 CYS A N 1
ATOM 1016 C CA . CYS A 1 128 ? 10.906 5.738 -9.424 1.00 88.56 128 CYS A CA 1
ATOM 1017 C C . CYS A 1 128 ? 10.898 4.346 -8.795 1.00 88.56 128 CYS A C 1
ATOM 1019 O O . CYS A 1 128 ? 11.335 3.367 -9.391 1.00 88.56 128 CYS A O 1
ATOM 1021 N N . THR A 1 129 ? 10.379 4.259 -7.578 1.00 90.69 129 THR A N 1
ATOM 1022 C CA . THR A 1 129 ? 10.067 3.018 -6.870 1.00 90.69 129 THR A CA 1
ATOM 1023 C C . THR A 1 129 ? 8.638 3.106 -6.377 1.00 90.69 129 THR A C 1
ATOM 1025 O O . THR A 1 129 ? 8.212 4.157 -5.904 1.00 90.69 129 THR A O 1
ATOM 1028 N N . PHE A 1 130 ? 7.894 2.013 -6.478 1.00 89.50 130 PHE A N 1
ATOM 1029 C CA . PHE A 1 130 ? 6.514 1.958 -6.021 1.00 89.50 130 PHE A CA 1
ATOM 1030 C C . PHE A 1 130 ? 6.343 0.757 -5.107 1.00 89.50 130 PHE A C 1
ATOM 1032 O O . PHE A 1 130 ? 6.934 -0.297 -5.331 1.00 89.50 130 PHE A O 1
ATOM 1039 N N . GLU A 1 131 ? 5.545 0.920 -4.067 1.00 91.62 131 GLU A N 1
ATOM 1040 C CA . GLU A 1 131 ? 5.208 -0.152 -3.143 1.00 91.62 131 GLU A CA 1
ATOM 1041 C C . GLU A 1 131 ? 3.695 -0.242 -3.062 1.00 91.62 131 GLU A C 1
ATOM 1043 O O . GLU A 1 131 ? 3.015 0.760 -2.827 1.00 91.62 131 GLU A O 1
ATOM 1048 N N . TYR A 1 132 ? 3.177 -1.445 -3.249 1.00 93.44 132 TYR A N 1
ATOM 1049 C CA . TYR A 1 132 ? 1.779 -1.748 -3.022 1.00 93.44 132 TYR A CA 1
ATOM 1050 C C . TYR A 1 132 ? 1.710 -2.806 -1.937 1.00 93.44 132 TYR A C 1
ATOM 1052 O O . TYR A 1 132 ? 2.329 -3.861 -2.061 1.00 93.44 132 TYR A O 1
ATOM 1060 N N . SER A 1 133 ? 0.952 -2.550 -0.881 1.00 94.69 133 SER A N 1
ATOM 1061 C CA . SER A 1 133 ? 0.804 -3.503 0.208 1.00 94.69 133 SER A CA 1
ATOM 1062 C C . SER A 1 133 ? -0.630 -3.571 0.708 1.00 94.69 133 SER A C 1
ATOM 1064 O O . SER A 1 133 ? -1.381 -2.599 0.647 1.00 94.69 133 SER A O 1
ATOM 1066 N N . ILE A 1 134 ? -1.027 -4.748 1.183 1.00 95.88 134 ILE A N 1
ATOM 1067 C CA . ILE A 1 134 ? -2.341 -4.980 1.775 1.00 95.88 134 ILE A CA 1
ATOM 1068 C C . ILE A 1 134 ? -2.143 -5.600 3.149 1.00 95.88 134 ILE A C 1
ATOM 1070 O O . ILE A 1 134 ? -1.480 -6.629 3.304 1.00 95.88 134 ILE A O 1
ATOM 1074 N N . MET A 1 135 ? -2.768 -4.993 4.152 1.00 96.00 135 MET A N 1
ATOM 1075 C CA . MET A 1 135 ? -2.738 -5.455 5.530 1.00 96.00 135 MET A CA 1
ATOM 1076 C C . MET A 1 135 ? -4.122 -5.881 6.008 1.00 96.00 135 MET A C 1
ATOM 1078 O O . MET A 1 135 ? -5.109 -5.178 5.808 1.00 96.00 135 MET A O 1
ATOM 1082 N N . SER A 1 136 ? -4.167 -6.992 6.738 1.00 96.12 136 SER A N 1
ATOM 1083 C CA . SER A 1 136 ? -5.318 -7.390 7.555 1.00 96.12 136 SER A CA 1
ATOM 1084 C C . SER A 1 136 ? -4.987 -7.248 9.040 1.00 96.12 136 SER A C 1
ATOM 1086 O O . SER A 1 136 ? -3.814 -7.214 9.429 1.00 96.12 136 SER A O 1
ATOM 1088 N N . PHE A 1 137 ? -6.003 -7.205 9.904 1.00 96.44 137 PHE A N 1
ATOM 1089 C CA . PHE A 1 137 ? -5.792 -7.135 11.349 1.00 96.44 137 PHE A CA 1
ATOM 1090 C C . PHE A 1 137 ? -6.336 -8.354 12.091 1.00 96.44 137 PHE A C 1
ATOM 1092 O O . PHE A 1 137 ? -7.423 -8.862 11.836 1.00 96.44 137 PHE A O 1
ATOM 1099 N N . SER A 1 138 ? -5.577 -8.797 13.094 1.00 93.44 138 SER A N 1
ATOM 1100 C CA . SER A 1 138 ? -6.016 -9.777 14.086 1.00 93.44 138 SER A CA 1
ATOM 1101 C C . SER A 1 138 ? -5.743 -9.237 15.487 1.00 93.44 138 SER A C 1
ATOM 1103 O O . SER A 1 138 ? -4.624 -9.251 16.011 1.00 93.44 138 SER A O 1
ATOM 1105 N N . GLY A 1 139 ? -6.784 -8.665 16.092 1.00 91.12 139 GLY A N 1
ATOM 1106 C CA . GLY A 1 139 ? -6.697 -7.972 17.375 1.00 91.12 139 GLY A CA 1
ATOM 1107 C C . GLY A 1 139 ? -5.818 -6.719 17.297 1.00 91.12 139 GLY A C 1
ATOM 1108 O O . GLY A 1 139 ? -6.256 -5.692 16.776 1.00 91.12 139 GLY A O 1
ATOM 1109 N N . LYS A 1 140 ? -4.604 -6.810 17.856 1.00 92.69 140 LYS A N 1
ATOM 1110 C CA . LYS A 1 140 ? -3.588 -5.738 17.868 1.00 92.69 140 LYS A CA 1
ATOM 1111 C C . LYS A 1 140 ? -2.459 -5.950 16.851 1.00 92.69 140 LYS A C 1
ATOM 1113 O O . LYS A 1 140 ? -1.510 -5.175 16.833 1.00 92.69 140 LYS A O 1
ATOM 1118 N N . LYS A 1 141 ? -2.507 -7.033 16.074 1.00 93.81 141 LYS A N 1
ATOM 1119 C CA . LYS A 1 141 ? -1.474 -7.371 15.093 1.00 93.81 141 LYS A CA 1
ATOM 1120 C C . LYS A 1 141 ? -1.964 -7.004 13.698 1.00 93.81 141 LYS A C 1
ATOM 1122 O O . LYS A 1 141 ? -3.068 -7.407 13.337 1.00 93.81 141 LYS A O 1
ATOM 1127 N N . ALA A 1 142 ? -1.147 -6.266 12.953 1.00 95.12 142 ALA A N 1
ATOM 1128 C CA . ALA A 1 142 ? -1.273 -6.151 11.505 1.00 95.12 142 ALA A CA 1
ATOM 1129 C C . ALA A 1 142 ? -0.533 -7.326 10.858 1.00 95.12 142 ALA A C 1
ATOM 1131 O O . ALA A 1 142 ? 0.584 -7.642 11.272 1.00 95.12 142 ALA A O 1
ATOM 1132 N N . ASN A 1 143 ? -1.144 -7.963 9.867 1.00 95.69 143 ASN A N 1
ATOM 1133 C CA . ASN A 1 143 ? -0.520 -9.004 9.061 1.00 95.69 143 ASN A CA 1
ATOM 1134 C C . ASN A 1 143 ? -0.437 -8.503 7.625 1.00 95.69 143 ASN A C 1
ATOM 1136 O O . ASN A 1 143 ? -1.456 -8.098 7.064 1.00 95.69 143 ASN A O 1
ATOM 1140 N N . MET A 1 144 ? 0.759 -8.552 7.042 1.00 95.00 144 MET A N 1
ATOM 1141 C CA . MET A 1 144 ? 0.927 -8.330 5.613 1.00 95.00 144 MET A CA 1
ATOM 1142 C C . MET A 1 144 ? 0.364 -9.536 4.866 1.00 95.00 144 MET A C 1
ATOM 1144 O O . MET A 1 144 ? 0.785 -10.663 5.129 1.00 95.00 144 MET A O 1
ATOM 1148 N N . ILE A 1 145 ? -0.610 -9.310 3.989 1.00 96.12 145 ILE A N 1
ATOM 1149 C CA . ILE A 1 145 ? -1.280 -10.384 3.240 1.00 96.12 145 ILE A CA 1
ATOM 1150 C C . ILE A 1 145 ? -0.955 -10.357 1.745 1.00 96.12 145 ILE A C 1
ATOM 1152 O O . ILE A 1 145 ? -1.183 -11.357 1.065 1.00 96.12 145 ILE A O 1
ATOM 1156 N N . TYR A 1 146 ? -0.408 -9.239 1.262 1.00 96.06 146 TYR A N 1
ATOM 1157 C CA . TYR A 1 146 ? 0.162 -9.069 -0.070 1.00 96.06 146 TYR A CA 1
ATOM 1158 C C . TYR A 1 146 ? 1.110 -7.868 -0.072 1.00 96.06 146 TYR A C 1
ATOM 1160 O O . TYR A 1 146 ? 0.791 -6.841 0.526 1.00 96.06 146 TYR A O 1
ATOM 1168 N N . GLU A 1 147 ? 2.237 -7.985 -0.767 1.00 95.81 147 GLU A N 1
ATOM 1169 C CA . GLU A 1 147 ? 3.146 -6.874 -1.034 1.00 95.81 147 GLU A CA 1
ATOM 1170 C C . GLU A 1 147 ? 3.796 -7.037 -2.411 1.00 95.81 147 GLU A C 1
ATOM 1172 O O . GLU A 1 147 ? 4.090 -8.155 -2.843 1.00 95.81 147 GLU A O 1
ATOM 1177 N N . ASN A 1 148 ? 4.030 -5.921 -3.095 1.00 95.44 148 ASN A N 1
ATOM 1178 C CA . ASN A 1 148 ? 4.886 -5.869 -4.267 1.00 95.44 148 ASN A CA 1
ATOM 1179 C C . ASN A 1 148 ? 5.768 -4.616 -4.243 1.00 95.44 148 ASN A C 1
ATOM 1181 O O . ASN A 1 148 ? 5.455 -3.605 -3.606 1.00 95.44 148 ASN A O 1
ATOM 1185 N N . HIS A 1 149 ? 6.882 -4.715 -4.963 1.00 95.50 149 HIS A N 1
ATOM 1186 C CA . HIS A 1 149 ? 7.840 -3.636 -5.141 1.00 95.50 149 HIS A CA 1
ATOM 1187 C C . HIS A 1 149 ? 8.099 -3.458 -6.630 1.00 95.50 149 HIS A C 1
ATOM 1189 O O . HIS A 1 149 ? 8.576 -4.370 -7.308 1.00 95.50 149 HIS A O 1
ATOM 1195 N N . SER A 1 150 ? 7.786 -2.268 -7.115 1.00 95.81 150 SER A N 1
ATOM 1196 C CA . SER A 1 150 ? 7.981 -1.844 -8.491 1.00 95.81 150 SER A CA 1
A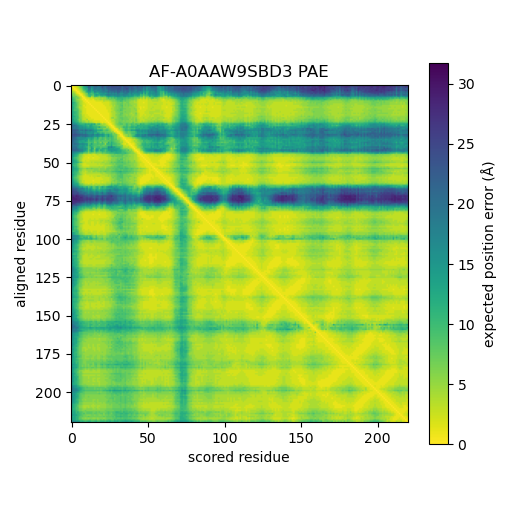TOM 1197 C C . SER A 1 150 ? 9.114 -0.835 -8.584 1.00 95.81 150 SER A C 1
ATOM 1199 O O . SER A 1 150 ? 9.431 -0.143 -7.613 1.00 95.81 150 SER A O 1
ATOM 1201 N N . PHE A 1 151 ? 9.674 -0.689 -9.776 1.00 96.06 151 PHE A N 1
ATOM 1202 C CA . PHE A 1 151 ? 10.559 0.419 -10.101 1.00 96.06 151 PHE A CA 1
ATOM 1203 C C . PHE A 1 151 ? 10.409 0.829 -11.561 1.00 96.06 151 PHE A C 1
ATOM 1205 O O . PHE A 1 151 ? 10.043 0.010 -12.398 1.00 96.06 151 PHE A O 1
ATOM 1212 N N . ASP A 1 152 ? 10.744 2.077 -11.862 1.00 94.62 152 ASP A N 1
ATOM 1213 C CA . ASP A 1 152 ? 10.813 2.597 -13.222 1.00 94.62 152 ASP A CA 1
ATOM 1214 C C . ASP A 1 152 ? 12.018 3.532 -13.352 1.00 94.62 152 ASP A C 1
ATOM 1216 O O . ASP A 1 152 ? 12.064 4.593 -12.730 1.00 94.62 152 ASP A O 1
ATOM 1220 N N . ASN A 1 153 ? 13.011 3.110 -14.135 1.00 94.00 153 ASN A N 1
ATOM 1221 C CA . ASN A 1 153 ? 14.205 3.893 -14.460 1.00 94.00 153 ASN A CA 1
ATOM 1222 C C . ASN A 1 153 ? 14.257 4.258 -15.952 1.00 94.00 153 ASN A C 1
ATOM 1224 O O . ASN A 1 153 ? 15.309 4.669 -16.447 1.00 94.00 153 ASN A O 1
ATOM 1228 N N . SER A 1 154 ? 13.151 4.097 -16.686 1.00 88.19 154 SER A N 1
ATOM 1229 C CA . SER A 1 154 ? 13.096 4.368 -18.129 1.00 88.19 154 SER A CA 1
ATOM 1230 C C . SER A 1 154 ? 13.452 5.823 -18.471 1.00 88.19 154 SER A C 1
ATOM 1232 O O . SER A 1 154 ? 14.016 6.090 -19.530 1.00 88.19 154 SER A O 1
ATOM 1234 N N . GLY A 1 155 ? 13.223 6.760 -17.546 1.00 85.25 155 GLY A N 1
ATOM 1235 C CA . GLY A 1 155 ? 13.549 8.179 -17.710 1.00 85.25 155 GLY A CA 1
ATOM 1236 C C . GLY A 1 155 ? 15.038 8.541 -17.622 1.00 85.25 155 GLY A C 1
ATOM 1237 O O . GLY A 1 155 ? 15.385 9.671 -17.953 1.00 85.25 155 GLY A O 1
ATOM 1238 N N . VAL A 1 156 ? 15.917 7.625 -17.193 1.00 86.50 156 VAL A N 1
ATOM 1239 C CA . VAL A 1 156 ? 17.362 7.893 -16.997 1.00 86.50 156 VAL A CA 1
ATOM 1240 C C . VAL A 1 156 ? 18.278 6.861 -17.648 1.00 86.50 156 VAL A C 1
ATOM 1242 O O . VAL A 1 156 ? 19.425 6.683 -17.242 1.00 86.50 156 VAL A O 1
ATOM 1245 N N . MET A 1 157 ? 17.788 6.172 -18.677 1.00 84.38 157 MET A N 1
ATOM 1246 C CA . MET A 1 157 ? 18.554 5.125 -19.362 1.00 84.38 157 MET A CA 1
ATOM 1247 C C . MET A 1 157 ? 19.856 5.636 -19.993 1.00 84.38 157 MET A C 1
ATOM 1249 O O . MET A 1 157 ? 20.838 4.899 -20.008 1.00 84.38 157 MET A O 1
ATOM 1253 N N . ASP A 1 158 ? 19.885 6.878 -20.484 1.00 80.25 158 ASP A N 1
ATOM 1254 C CA . ASP A 1 158 ? 21.052 7.442 -21.181 1.00 80.25 158 ASP A CA 1
ATOM 1255 C C . ASP A 1 158 ? 22.250 7.688 -20.244 1.00 80.25 158 ASP A C 1
ATOM 1257 O O . ASP A 1 158 ? 23.401 7.637 -20.680 1.00 80.25 158 ASP A O 1
ATOM 1261 N N . ASP A 1 159 ? 21.991 7.868 -18.946 1.00 81.69 159 ASP A N 1
ATOM 1262 C CA . ASP A 1 159 ? 23.022 8.019 -17.912 1.00 81.69 159 ASP A CA 1
ATOM 1263 C C . ASP A 1 159 ? 23.491 6.666 -17.346 1.00 81.69 159 ASP A C 1
ATOM 1265 O O . ASP A 1 159 ? 24.421 6.593 -16.534 1.00 81.69 159 ASP A O 1
ATOM 1269 N N . MET A 1 160 ? 22.850 5.568 -17.756 1.00 83.69 160 MET A N 1
ATOM 1270 C CA . MET A 1 160 ? 23.137 4.221 -17.280 1.00 83.69 160 MET A CA 1
ATOM 1271 C C . MET A 1 160 ? 23.972 3.447 -18.309 1.00 83.69 160 MET A C 1
ATOM 1273 O O . MET A 1 160 ? 23.710 3.454 -19.508 1.00 83.69 160 MET A O 1
ATOM 1277 N N . GLN A 1 161 ? 24.983 2.708 -17.842 1.00 91.19 161 GLN A N 1
ATOM 1278 C CA . GLN A 1 161 ? 25.774 1.804 -18.689 1.00 91.19 161 GLN A CA 1
ATOM 1279 C C . GLN A 1 161 ? 25.012 0.492 -18.958 1.00 91.19 161 GLN A C 1
ATOM 1281 O O . GLN A 1 161 ? 25.420 -0.574 -18.496 1.00 91.19 161 GLN A O 1
ATOM 1286 N N . LEU A 1 162 ? 23.883 0.585 -19.664 1.00 93.38 162 LEU A N 1
ATOM 1287 C CA . LEU A 1 162 ? 22.979 -0.534 -19.942 1.00 93.38 162 LEU A CA 1
ATOM 1288 C C . LEU A 1 162 ? 23.432 -1.370 -21.142 1.00 93.38 162 LEU A C 1
ATOM 1290 O O . LEU A 1 162 ? 24.033 -0.878 -22.101 1.00 93.38 162 LEU A O 1
ATOM 1294 N N . LYS A 1 163 ? 23.097 -2.656 -21.105 1.00 95.94 163 LYS A N 1
ATOM 1295 C CA . LYS A 1 163 ? 23.219 -3.599 -22.217 1.00 95.94 163 LYS A CA 1
ATOM 1296 C C . LYS A 1 163 ? 21.834 -4.004 -22.694 1.00 95.94 163 LYS A C 1
ATOM 1298 O O . LYS A 1 163 ? 20.882 -4.045 -21.919 1.00 95.94 163 LYS A O 1
ATOM 1303 N N . LYS A 1 164 ? 21.721 -4.323 -23.988 1.00 96.69 164 LYS A N 1
ATOM 1304 C CA . LYS A 1 164 ? 20.468 -4.831 -24.556 1.00 96.69 164 LYS A CA 1
ATOM 1305 C C . LYS A 1 164 ? 19.976 -6.036 -23.743 1.00 96.69 164 LYS A C 1
ATOM 1307 O O . LYS A 1 164 ? 20.737 -6.984 -23.549 1.00 96.69 164 LYS A O 1
ATOM 1312 N N . GLY A 1 165 ? 18.720 -5.983 -23.305 1.00 96.19 165 GLY A N 1
ATOM 1313 C CA . GLY A 1 165 ? 18.085 -6.981 -22.445 1.00 96.19 165 GLY A CA 1
ATOM 1314 C C . GLY A 1 165 ? 18.116 -6.666 -20.944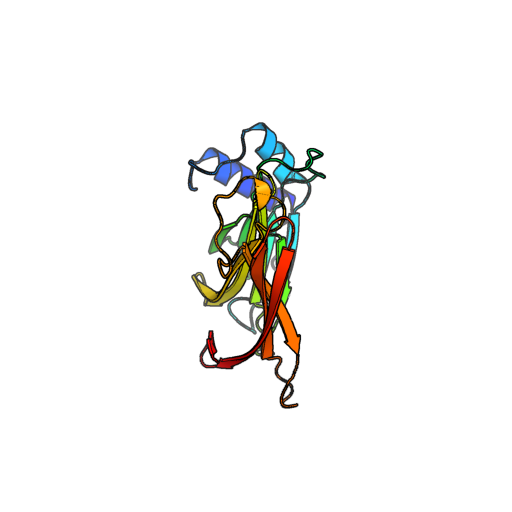 1.00 96.19 165 GLY A C 1
ATOM 1315 O O . GLY A 1 165 ? 17.473 -7.389 -20.185 1.00 96.19 165 GLY A O 1
ATOM 1316 N N . ASP A 1 166 ? 18.805 -5.611 -20.494 1.00 96.56 166 ASP A N 1
ATOM 1317 C CA . ASP A 1 166 ? 18.748 -5.180 -19.090 1.00 96.56 166 ASP A CA 1
ATOM 1318 C C . ASP A 1 166 ? 17.339 -4.675 -18.741 1.00 96.56 166 ASP A C 1
ATOM 1320 O O . ASP A 1 166 ? 16.746 -3.905 -19.495 1.00 96.56 166 ASP A O 1
ATOM 1324 N N . THR A 1 167 ? 16.788 -5.078 -17.592 1.00 97.06 167 THR A N 1
ATOM 1325 C CA . THR A 1 167 ? 15.488 -4.574 -17.122 1.00 97.06 167 THR A CA 1
ATOM 1326 C C . THR A 1 167 ? 15.629 -3.144 -16.610 1.00 97.06 167 THR A C 1
ATOM 1328 O O . THR A 1 167 ? 16.337 -2.892 -15.635 1.00 97.06 167 THR A O 1
ATOM 1331 N N . VAL A 1 168 ? 14.916 -2.214 -17.240 1.00 96.81 168 VAL A N 1
ATOM 1332 C CA . VAL A 1 168 ? 14.921 -0.786 -16.884 1.00 96.81 168 VAL A CA 1
ATOM 1333 C C . VAL A 1 168 ? 13.673 -0.369 -16.119 1.00 96.81 168 VAL A C 1
ATOM 1335 O O . VAL A 1 168 ? 13.719 0.598 -15.363 1.00 96.81 168 VAL A O 1
ATOM 1338 N N . SER A 1 169 ? 12.583 -1.121 -16.257 1.00 97.38 169 SER A N 1
ATOM 1339 C CA . SER A 1 169 ? 11.342 -0.891 -15.526 1.00 97.38 169 SER A CA 1
ATOM 1340 C C . SER A 1 169 ? 10.654 -2.213 -15.213 1.00 97.38 169 SER A C 1
ATOM 1342 O O . SER A 1 169 ? 10.705 -3.159 -16.003 1.00 97.38 169 SER A O 1
ATOM 1344 N N . LYS A 1 170 ? 10.029 -2.273 -14.041 1.00 97.75 170 LYS A N 1
ATOM 1345 C CA . LYS A 1 170 ? 9.122 -3.332 -13.615 1.00 97.75 170 LYS A CA 1
ATOM 1346 C C . LYS A 1 170 ? 8.019 -2.703 -12.769 1.00 97.75 170 LYS A C 1
ATOM 1348 O O . LYS A 1 170 ? 8.226 -2.437 -11.584 1.00 97.75 170 LYS A O 1
ATOM 1353 N N . VAL A 1 171 ? 6.858 -2.482 -13.373 1.00 96.56 171 VAL A N 1
ATOM 1354 C CA . VAL A 1 171 ? 5.700 -1.845 -12.739 1.00 96.56 171 VAL A CA 1
ATOM 1355 C C . VAL A 1 171 ? 4.614 -2.878 -12.489 1.00 96.56 171 VAL A C 1
ATOM 1357 O O . VAL A 1 171 ? 4.226 -3.614 -13.390 1.00 96.56 171 VAL A O 1
ATOM 1360 N N . HIS A 1 172 ? 4.145 -2.937 -11.247 1.00 96.12 172 HIS A N 1
ATOM 1361 C CA . HIS A 1 172 ? 3.052 -3.792 -10.817 1.00 96.12 172 HIS A CA 1
ATOM 1362 C C . HIS A 1 172 ? 1.775 -2.956 -10.681 1.00 96.12 172 HIS A C 1
ATOM 1364 O O . HIS A 1 172 ? 1.643 -2.141 -9.766 1.00 96.12 172 HIS A O 1
ATOM 1370 N N . GLU A 1 173 ? 0.817 -3.178 -11.571 1.00 94.94 173 GLU A N 1
ATOM 1371 C CA . GLU A 1 173 ? -0.520 -2.603 -11.481 1.00 94.94 173 GLU A CA 1
ATOM 1372 C C . GLU A 1 173 ? -1.454 -3.598 -10.801 1.00 94.94 173 GLU A C 1
ATOM 1374 O O . GLU A 1 173 ? -1.584 -4.742 -11.231 1.00 94.94 173 GLU A O 1
ATOM 1379 N N . VAL A 1 174 ? -2.103 -3.167 -9.719 1.00 95.06 174 VAL A N 1
ATOM 1380 C CA . VAL A 1 174 ? -2.981 -4.028 -8.922 1.00 95.06 174 VAL A CA 1
ATOM 1381 C C . VAL A 1 174 ? -4.418 -3.543 -9.014 1.00 95.06 174 VAL A C 1
ATOM 1383 O O . VAL A 1 174 ? -4.723 -2.383 -8.724 1.00 95.06 174 VAL A O 1
ATOM 1386 N N . SER A 1 175 ? -5.306 -4.468 -9.357 1.00 94.44 175 SER A N 1
ATOM 1387 C CA . SER A 1 175 ? -6.752 -4.279 -9.383 1.00 94.44 175 SER A CA 1
ATOM 1388 C C . SER A 1 175 ? -7.459 -5.429 -8.665 1.00 94.44 175 SER A C 1
ATOM 1390 O O . SER A 1 175 ? -6.834 -6.423 -8.295 1.00 94.44 175 SER A O 1
ATOM 1392 N N . PHE A 1 176 ? -8.761 -5.268 -8.431 1.00 93.88 176 PHE A N 1
ATOM 1393 C CA . PHE A 1 176 ? -9.600 -6.310 -7.849 1.00 93.88 176 PHE A CA 1
ATOM 1394 C C . PHE A 1 176 ? -10.777 -6.592 -8.774 1.00 93.88 176 PHE A C 1
ATOM 1396 O O . PHE A 1 176 ? -11.523 -5.666 -9.106 1.00 93.88 176 PHE A O 1
ATOM 1403 N N . SER A 1 177 ? -10.949 -7.852 -9.152 1.00 94.31 177 SER A N 1
ATOM 1404 C CA . SER A 1 177 ? -12.053 -8.341 -9.980 1.00 94.31 177 SER A CA 1
ATOM 1405 C C . SER A 1 177 ? -12.421 -9.758 -9.561 1.00 94.31 177 SER A C 1
ATOM 1407 O O . SER A 1 177 ? -11.580 -10.483 -9.052 1.00 94.31 177 SER A O 1
ATOM 1409 N N . ASP A 1 178 ? -13.688 -10.122 -9.739 1.00 92.75 178 ASP A N 1
ATOM 1410 C CA . ASP A 1 178 ? -14.181 -11.493 -9.576 1.00 92.75 178 ASP A CA 1
ATOM 1411 C C . ASP A 1 178 ? -13.950 -12.243 -10.900 1.00 92.75 178 ASP A C 1
ATOM 1413 O O . ASP A 1 178 ? -14.700 -12.089 -11.867 1.00 92.75 178 ASP A O 1
ATOM 1417 N N . GLU A 1 179 ? -12.824 -12.950 -10.985 1.00 95.69 179 GLU A N 1
ATOM 1418 C CA . GLU A 1 179 ? -12.303 -13.588 -12.196 1.00 95.69 179 GLU A CA 1
ATOM 1419 C C . GLU A 1 179 ? -12.989 -14.919 -12.509 1.00 95.69 179 GLU A C 1
ATOM 1421 O O . GLU A 1 179 ? -13.002 -15.346 -13.668 1.00 95.69 179 GLU A O 1
ATOM 1426 N N . ASP A 1 180 ? -13.548 -15.591 -11.499 1.00 94.12 180 ASP A N 1
ATOM 1427 C CA . ASP A 1 180 ? -14.229 -16.878 -11.660 1.00 94.12 180 ASP A CA 1
ATOM 1428 C C . ASP A 1 180 ? -15.747 -16.840 -11.400 1.00 94.12 180 ASP A C 1
ATOM 1430 O O . ASP A 1 180 ? -16.423 -17.846 -11.633 1.00 94.12 180 ASP A O 1
ATOM 1434 N N . ASN A 1 181 ? -16.303 -15.659 -11.109 1.00 93.75 181 ASN A N 1
ATOM 1435 C CA . ASN A 1 181 ? -17.721 -15.392 -10.848 1.00 93.75 18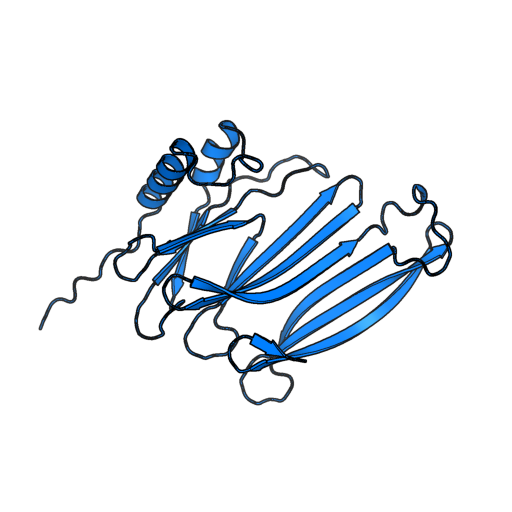1 ASN A CA 1
ATOM 1436 C C . ASN A 1 181 ? -18.254 -16.098 -9.588 1.00 93.75 181 ASN A C 1
ATOM 1438 O O . ASN A 1 181 ? -19.410 -16.543 -9.573 1.00 93.75 181 ASN A O 1
ATOM 1442 N N . ASP A 1 182 ? -17.432 -16.229 -8.544 1.00 90.31 182 ASP A N 1
ATOM 1443 C CA . ASP A 1 182 ? -17.832 -16.810 -7.257 1.00 90.31 182 ASP A CA 1
ATOM 1444 C C . ASP A 1 182 ? -18.331 -15.768 -6.230 1.00 90.31 182 ASP A C 1
ATOM 1446 O O . ASP A 1 182 ? -18.836 -16.128 -5.159 1.00 90.31 182 ASP A O 1
ATOM 1450 N N . GLY A 1 183 ? -18.280 -14.478 -6.584 1.00 86.19 183 GLY A N 1
ATOM 1451 C CA . GLY A 1 183 ? -18.678 -13.355 -5.741 1.00 86.19 183 GLY A CA 1
ATOM 1452 C C . GLY A 1 183 ? -17.582 -12.853 -4.795 1.00 86.19 183 GLY A C 1
ATOM 1453 O O . GLY A 1 183 ? -17.861 -11.970 -3.975 1.00 86.19 183 GLY A O 1
ATOM 1454 N N . VAL A 1 184 ? -16.361 -13.386 -4.884 1.00 86.94 184 VAL A N 1
ATOM 1455 C CA . VAL A 1 18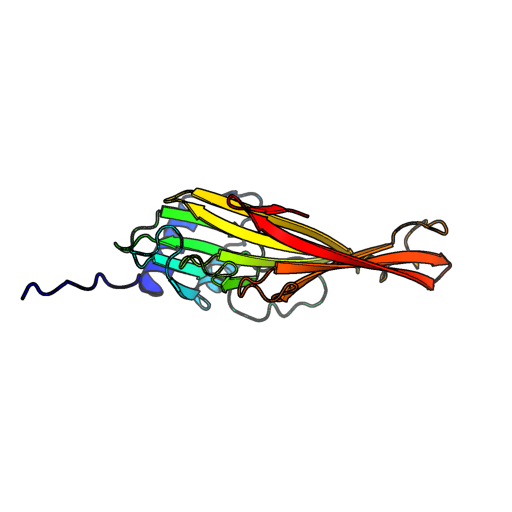4 ? -15.172 -12.942 -4.148 1.00 86.94 184 VAL A CA 1
ATOM 1456 C C . VAL A 1 184 ? -14.208 -12.284 -5.131 1.00 86.94 184 VAL A C 1
ATOM 1458 O O . VAL A 1 184 ? -13.911 -12.818 -6.186 1.00 86.94 184 VAL A O 1
ATOM 1461 N N . SER A 1 185 ? -13.695 -11.098 -4.801 1.00 89.69 185 SER A N 1
ATOM 1462 C CA . SER A 1 185 ? -12.697 -10.463 -5.666 1.00 89.69 185 SER A CA 1
ATOM 1463 C C . SER A 1 185 ? -11.324 -11.120 -5.509 1.00 89.69 185 SER A C 1
ATOM 1465 O O . SER A 1 185 ? -10.778 -11.192 -4.405 1.00 89.69 185 SER A O 1
ATOM 1467 N N . GLU A 1 186 ? -10.717 -11.524 -6.621 1.00 94.50 186 GLU A N 1
ATOM 1468 C CA . GLU A 1 186 ? -9.288 -11.780 -6.713 1.00 94.50 186 GLU A CA 1
ATOM 1469 C C . GLU A 1 186 ? -8.486 -10.489 -6.798 1.00 94.50 186 GLU A C 1
ATOM 1471 O O . GLU A 1 186 ? -8.953 -9.450 -7.265 1.00 94.50 186 GLU A O 1
ATOM 1476 N N . LEU A 1 187 ? -7.225 -10.583 -6.381 1.00 96.25 187 LEU A N 1
ATOM 1477 C CA . LEU A 1 187 ? -6.231 -9.575 -6.705 1.00 96.25 187 LEU A CA 1
ATOM 1478 C C . LEU A 1 187 ? -5.663 -9.905 -8.085 1.00 96.25 187 LEU A C 1
ATOM 1480 O O . LEU A 1 187 ? -5.064 -10.962 -8.284 1.00 96.25 187 LEU A O 1
ATOM 1484 N N . VAL A 1 188 ? -5.842 -8.995 -9.036 1.00 97.12 188 VAL A N 1
ATOM 1485 C CA . VAL A 1 188 ? -5.274 -9.098 -10.380 1.00 97.12 188 VAL A CA 1
ATOM 1486 C C . VAL A 1 188 ? -4.084 -8.162 -10.472 1.00 97.12 188 VAL A C 1
ATOM 1488 O O . VAL A 1 188 ? -4.216 -6.945 -10.342 1.00 97.12 188 VAL A O 1
ATOM 1491 N N . GLU A 1 189 ? -2.921 -8.756 -10.696 1.00 97.19 189 GLU A N 1
ATOM 1492 C CA . GLU A 1 189 ? -1.647 -8.075 -10.857 1.00 97.19 189 GLU A CA 1
ATOM 1493 C C . GLU A 1 189 ? -1.224 -8.121 -12.328 1.00 97.19 189 GLU A C 1
ATOM 1495 O O . GLU A 1 189 ? -1.002 -9.197 -12.888 1.00 97.19 189 GLU A O 1
ATOM 1500 N N . THR A 1 190 ? -1.083 -6.951 -12.942 1.00 97.75 190 THR A N 1
ATOM 1501 C CA . THR A 1 190 ? -0.454 -6.782 -14.254 1.00 97.75 190 THR A CA 1
ATOM 1502 C C . THR A 1 190 ? 0.972 -6.290 -14.043 1.00 97.75 190 THR A C 1
ATOM 1504 O O . THR A 1 190 ? 1.194 -5.237 -13.450 1.00 97.75 190 THR A O 1
ATOM 1507 N N . VAL A 1 191 ? 1.954 -7.059 -14.504 1.00 97.75 191 VAL A N 1
ATOM 1508 C CA . VAL A 1 191 ? 3.378 -6.729 -14.423 1.00 97.75 191 VAL A CA 1
ATOM 1509 C C . VAL A 1 191 ? 3.844 -6.256 -15.793 1.00 97.75 191 VAL A C 1
ATOM 1511 O O . VAL A 1 191 ? 3.955 -7.051 -16.725 1.00 97.75 191 VAL A O 1
ATOM 1514 N N . LEU A 1 192 ? 4.139 -4.965 -15.897 1.00 97.75 192 LEU A N 1
ATOM 1515 C CA . LEU A 1 192 ? 4.734 -4.340 -17.073 1.00 97.75 192 LEU A CA 1
ATOM 1516 C C . LEU A 1 192 ? 6.252 -4.311 -16.891 1.00 97.75 192 LEU A C 1
ATOM 1518 O O . LEU A 1 192 ? 6.757 -3.713 -15.940 1.00 97.75 192 LEU A O 1
ATOM 1522 N N . ILE A 1 193 ? 6.984 -4.990 -17.771 1.00 98.06 193 ILE A N 1
ATOM 1523 C CA . ILE A 1 193 ? 8.445 -5.091 -17.733 1.00 98.06 193 ILE A CA 1
ATOM 1524 C C . ILE A 1 193 ? 9.009 -4.453 -18.994 1.00 98.06 193 ILE A C 1
ATOM 1526 O O . ILE A 1 193 ? 8.719 -4.920 -20.092 1.00 98.06 193 ILE A O 1
ATOM 1530 N N . SER A 1 194 ? 9.867 -3.451 -18.834 1.00 97.75 194 SER A N 1
ATOM 1531 C CA . SER A 1 194 ? 10.598 -2.847 -19.949 1.00 97.75 194 SER A CA 1
ATOM 1532 C C . SER A 1 194 ? 12.057 -3.278 -19.910 1.00 97.75 194 SER A C 1
ATOM 1534 O O . SER A 1 194 ? 12.737 -3.152 -18.882 1.00 97.75 194 SER A O 1
ATOM 1536 N N . TYR A 1 195 ? 12.550 -3.760 -21.045 1.00 97.31 195 TYR A N 1
ATOM 1537 C CA . TYR A 1 195 ? 13.945 -4.120 -21.267 1.00 97.31 195 TYR A CA 1
ATOM 1538 C C . TYR A 1 195 ? 14.612 -3.083 -22.164 1.00 97.31 195 TYR A C 1
ATOM 1540 O O . TYR A 1 195 ? 14.023 -2.632 -23.141 1.00 97.31 195 TYR A O 1
ATOM 1548 N N . TYR A 1 196 ? 15.853 -2.718 -21.867 1.00 97.25 196 TYR A N 1
ATOM 1549 C CA . TYR A 1 196 ? 16.642 -1.830 -22.713 1.00 97.25 196 TYR A CA 1
ATOM 1550 C C . TYR A 1 196 ? 16.903 -2.479 -24.082 1.00 97.25 196 TYR A C 1
ATOM 1552 O O . TYR A 1 196 ? 17.447 -3.583 -24.146 1.00 97.25 196 TYR A O 1
ATOM 1560 N N . ASP A 1 197 ? 16.574 -1.785 -25.175 1.00 96.50 197 ASP A N 1
ATOM 1561 C CA . ASP A 1 197 ? 16.817 -2.240 -26.560 1.00 96.50 197 ASP A CA 1
ATOM 1562 C C . ASP A 1 197 ? 17.782 -1.316 -27.337 1.00 96.50 197 ASP A C 1
ATOM 1564 O O . AS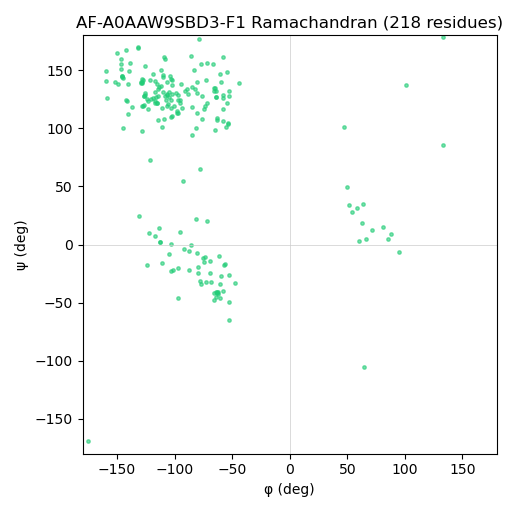P A 1 197 ? 18.027 -1.467 -28.535 1.00 96.50 197 ASP A O 1
ATOM 1568 N N . GLY A 1 198 ? 18.373 -0.340 -26.649 1.00 93.25 198 GLY A N 1
ATOM 1569 C CA . GLY A 1 198 ? 19.294 0.641 -27.216 1.00 93.25 198 GLY A CA 1
ATOM 1570 C C . GLY A 1 198 ? 18.957 2.065 -26.772 1.00 93.25 198 GLY A C 1
ATOM 1571 O O . GLY A 1 198 ? 17.984 2.268 -26.047 1.00 93.25 198 GLY A O 1
ATOM 1572 N N . PRO A 1 199 ? 19.748 3.070 -27.192 1.00 91.06 199 PRO A N 1
ATOM 1573 C CA . PRO A 1 199 ? 19.558 4.454 -26.761 1.00 91.06 199 PRO A CA 1
ATOM 1574 C C . PRO A 1 199 ? 18.132 4.948 -27.030 1.00 91.06 199 PRO A C 1
ATOM 1576 O O . PRO A 1 199 ? 17.663 4.894 -28.171 1.00 91.06 199 PRO A O 1
ATOM 1579 N N . GLY A 1 200 ? 17.448 5.382 -25.967 1.00 87.50 200 GLY A N 1
ATOM 1580 C CA . GLY A 1 200 ? 16.052 5.826 -26.005 1.00 87.50 200 GLY A CA 1
ATOM 1581 C C . GLY A 1 200 ? 15.018 4.767 -26.414 1.00 87.50 200 GLY A C 1
ATOM 1582 O O . GLY A 1 200 ? 13.927 5.141 -26.840 1.00 87.50 200 GLY A O 1
ATOM 1583 N N . LYS A 1 201 ? 15.339 3.466 -26.351 1.00 93.25 201 LYS A N 1
ATOM 1584 C CA . LYS A 1 201 ? 14.446 2.381 -26.790 1.00 93.25 201 LYS A CA 1
ATOM 1585 C C . LYS A 1 201 ? 14.262 1.309 -25.727 1.00 93.25 201 LYS A C 1
ATOM 1587 O O . LYS A 1 201 ? 15.234 0.852 -25.120 1.00 93.25 201 LYS A O 1
ATOM 1592 N N . THR A 1 202 ? 13.025 0.843 -25.601 1.00 96.44 202 THR A N 1
ATOM 1593 C CA . THR A 1 202 ? 12.660 -0.315 -24.788 1.00 96.44 202 THR A CA 1
ATOM 1594 C C . THR A 1 202 ? 11.897 -1.353 -25.602 1.00 96.44 202 THR A C 1
ATOM 1596 O O . THR A 1 202 ? 11.243 -1.037 -26.597 1.00 96.44 202 THR A O 1
ATOM 1599 N N . GLU A 1 203 ? 12.003 -2.604 -25.170 1.00 97.19 203 GLU A N 1
ATOM 1600 C CA . GLU A 1 203 ? 11.090 -3.687 -25.519 1.00 97.19 203 GLU A CA 1
ATOM 1601 C C . GLU A 1 203 ? 10.246 -4.000 -24.283 1.00 97.19 203 GLU A C 1
ATOM 1603 O O . GLU A 1 203 ? 10.797 -4.279 -23.215 1.00 97.19 203 GLU A O 1
ATOM 1608 N N . ASP A 1 204 ? 8.923 -3.947 -24.423 1.00 97.56 204 ASP A N 1
ATOM 1609 C CA . ASP A 1 204 ? 8.000 -4.120 -23.305 1.00 97.56 204 ASP A CA 1
ATOM 1610 C C . ASP A 1 204 ? 7.362 -5.513 -23.319 1.00 97.56 204 ASP A C 1
ATOM 1612 O O . ASP A 1 204 ? 7.009 -6.062 -24.367 1.00 97.56 204 ASP A O 1
ATOM 1616 N N . LYS A 1 205 ? 7.185 -6.077 -22.127 1.00 97.94 205 LYS A N 1
ATOM 1617 C CA . LYS A 1 205 ? 6.489 -7.336 -21.882 1.00 97.94 205 LYS A CA 1
ATOM 1618 C C . LYS A 1 205 ? 5.446 -7.134 -20.794 1.00 97.94 205 LYS A C 1
ATOM 1620 O O . LYS A 1 205 ? 5.713 -6.497 -19.781 1.00 97.94 205 LYS A O 1
ATOM 1625 N N . GLU A 1 206 ? 4.292 -7.756 -20.980 1.00 98.00 206 GLU A N 1
ATOM 1626 C CA . GLU A 1 206 ? 3.218 -7.782 -19.995 1.00 98.00 206 GLU A CA 1
ATOM 1627 C C . GLU A 1 206 ? 3.012 -9.207 -19.471 1.00 98.00 206 GLU A C 1
ATOM 1629 O O . GLU A 1 206 ? 2.983 -10.175 -20.239 1.00 98.00 206 GLU A O 1
ATOM 1634 N N . GLU A 1 207 ? 2.868 -9.341 -18.156 1.00 97.19 207 GLU A N 1
ATOM 1635 C CA . GLU A 1 207 ? 2.464 -10.580 -17.496 1.00 97.19 207 GLU A CA 1
ATOM 1636 C C . GLU A 1 207 ? 1.252 -10.317 -16.607 1.00 97.19 207 GLU A C 1
ATOM 1638 O O . GLU A 1 207 ? 1.267 -9.409 -15.783 1.00 97.19 207 GLU A O 1
ATOM 1643 N N . ARG A 1 208 ? 0.211 -11.141 -16.735 1.00 97.31 208 ARG A N 1
ATOM 1644 C CA . ARG A 1 208 ? -0.981 -11.061 -15.888 1.00 97.31 208 ARG A CA 1
ATOM 1645 C C . ARG A 1 208 ? -1.003 -12.212 -14.892 1.00 97.31 208 ARG A C 1
ATOM 1647 O O . ARG A 1 208 ? -0.896 -13.374 -15.286 1.00 97.31 208 ARG A O 1
ATOM 1654 N N . ILE A 1 209 ? -1.177 -11.895 -13.614 1.00 97.31 209 ILE A N 1
ATOM 1655 C CA . ILE A 1 209 ? -1.198 -12.847 -12.502 1.00 97.31 209 ILE A CA 1
ATOM 1656 C C . ILE A 1 209 ? -2.490 -12.636 -11.714 1.00 97.31 209 ILE A C 1
ATOM 1658 O O . ILE A 1 209 ? -2.809 -11.522 -11.309 1.00 97.31 209 ILE A O 1
ATOM 1662 N N . VAL A 1 210 ? -3.233 -13.716 -11.490 1.00 97.00 210 VAL A N 1
ATOM 1663 C CA . VAL A 1 210 ? -4.443 -13.709 -10.662 1.00 97.00 210 VAL A CA 1
ATOM 1664 C C . VAL A 1 210 ? -4.107 -14.358 -9.329 1.00 97.00 210 VAL A C 1
ATOM 1666 O O . VAL A 1 210 ? -3.517 -15.436 -9.302 1.00 97.00 210 VAL A O 1
ATOM 1669 N N . TRP A 1 211 ? -4.481 -13.705 -8.236 1.00 96.38 211 TRP A N 1
ATOM 1670 C CA . TRP A 1 211 ? -4.220 -14.166 -6.883 1.00 96.38 211 TRP A CA 1
ATOM 1671 C C . TRP A 1 211 ? -5.530 -14.357 -6.124 1.00 96.38 211 TRP A C 1
ATOM 1673 O O . TRP A 1 211 ? -6.319 -13.422 -5.968 1.00 96.38 211 TRP A O 1
ATOM 1683 N N . LYS A 1 212 ? -5.734 -15.556 -5.577 1.00 94.00 212 LYS A N 1
ATOM 1684 C CA . LYS A 1 212 ? -6.908 -15.886 -4.762 1.00 94.00 212 LYS A CA 1
ATOM 1685 C C . LYS A 1 212 ? -6.611 -15.698 -3.282 1.00 94.00 212 LYS A C 1
ATOM 1687 O O . LYS A 1 212 ? -5.557 -16.108 -2.794 1.00 94.00 212 LYS A O 1
ATOM 1692 N N . TYR A 1 213 ? -7.559 -15.131 -2.542 1.00 91.44 213 TYR A N 1
ATOM 1693 C CA . TYR A 1 213 ? -7.435 -14.999 -1.093 1.00 91.44 213 TYR A CA 1
ATOM 1694 C C . TYR A 1 213 ? -7.801 -16.312 -0.390 1.00 91.44 213 TYR A C 1
ATOM 1696 O O . TYR A 1 213 ? -8.949 -16.755 -0.416 1.00 91.44 213 TYR A O 1
ATOM 1704 N N . ARG A 1 214 ? -6.825 -16.961 0.252 1.00 88.38 214 ARG A N 1
ATOM 1705 C CA . ARG A 1 214 ? -7.004 -18.238 0.957 1.00 88.38 214 ARG A CA 1
ATOM 1706 C C . ARG A 1 214 ? -6.217 -18.248 2.257 1.00 88.38 214 ARG A C 1
ATOM 1708 O O . ARG A 1 214 ? -5.074 -17.810 2.321 1.00 88.38 214 ARG A O 1
ATOM 1715 N N . ASN A 1 215 ? -6.828 -18.778 3.316 1.00 87.88 215 ASN A N 1
ATOM 1716 C CA . ASN A 1 215 ? -6.177 -18.963 4.621 1.00 87.88 215 ASN A CA 1
ATOM 1717 C C . ASN A 1 215 ? -5.491 -17.696 5.171 1.00 87.88 215 ASN A C 1
ATOM 1719 O O . ASN A 1 215 ? -4.457 -17.781 5.832 1.00 87.88 215 ASN A O 1
ATOM 1723 N N . GLY A 1 216 ? -6.064 -16.520 4.904 1.00 87.12 216 GLY A N 1
ATOM 1724 C CA . GLY A 1 216 ? -5.549 -15.253 5.414 1.00 87.12 216 GLY A CA 1
ATOM 1725 C C . GLY A 1 216 ? -4.483 -14.572 4.550 1.00 87.12 216 GLY A C 1
ATOM 1726 O O . GLY A 1 216 ? -3.879 -13.619 5.031 1.00 87.12 216 GLY A O 1
ATOM 1727 N N . LYS A 1 217 ? -4.214 -15.038 3.323 1.00 91.62 217 LYS A N 1
ATOM 1728 C CA . LYS A 1 217 ? -3.220 -14.446 2.408 1.00 91.62 217 LYS A CA 1
ATOM 1729 C C . LYS A 1 217 ? -3.600 -14.648 0.939 1.00 91.62 217 LYS A C 1
ATOM 1731 O O . LYS A 1 217 ? -4.441 -15.487 0.628 1.00 91.62 217 LYS A O 1
ATOM 1736 N N . PHE A 1 218 ? -2.960 -13.903 0.045 1.00 91.69 218 PHE A N 1
ATOM 1737 C CA . PHE A 1 218 ? -3.084 -14.116 -1.396 1.00 91.69 218 PHE A CA 1
ATOM 1738 C C . PHE A 1 218 ? -2.152 -15.238 -1.883 1.00 91.69 218 PHE A C 1
ATOM 1740 O O . PHE A 1 218 ? -0.980 -15.297 -1.506 1.00 91.69 218 PHE A O 1
ATOM 1747 N N . GLU A 1 219 ? -2.679 -16.140 -2.711 1.00 91.06 219 GLU A N 1
ATOM 1748 C CA . GLU A 1 219 ? -1.967 -17.272 -3.318 1.00 91.06 219 GLU A CA 1
ATOM 1749 C C . GLU A 1 219 ? -2.176 -17.261 -4.844 1.00 91.06 219 GLU A C 1
ATOM 1751 O O . GLU A 1 219 ? -3.267 -16.918 -5.301 1.00 91.06 219 GLU A O 1
ATOM 1756 N N . LYS A 1 220 ? -1.130 -17.602 -5.615 1.00 88.50 220 LYS A N 1
ATOM 1757 C CA . LYS A 1 220 ? -1.204 -17.756 -7.082 1.00 88.50 220 LYS A CA 1
ATOM 1758 C C . LYS A 1 220 ? -1.946 -19.028 -7.478 1.00 88.50 220 LYS A C 1
ATOM 1760 O O . LYS A 1 220 ? -1.788 -20.037 -6.751 1.00 88.50 220 LYS A O 1
#

Radius of gyration: 20.47 Å; Cα contacts (8 Å, |Δi|>4): 454; chains: 1; bounding box: 60×41×55 Å

pLDDT: mean 84.07, std 16.13, range [36.53, 98.06]

InterPro domains:
  IPR028994 Integrin alpha, N-terminal [SSF69318] (86-190)

Mean predicted aligned error: 6.9 Å

Secondary structure (DSSP, 8-state):
-----------HHHHHHHHHHHHHTT-S-GGGPPPHHHHHHTTSEEEEEEE-SS-TTS-EEEEEEEPPS-----SSS----EEEEEE-TTS-EEEEEEESSEEEEE-SSSSS--EEEEEEEEEETTEEEEEEEEEEEETTEEEEEEEEEEEE-GGGGGGS---TT-EEEEEEEEEEE-SSSSSSPEEEEEEEEEEEEETTEEEEEEEEEEEEEETTEEE-

Sequence (220 aa):
MNSLYSIAQPSKEAIKKQVADMLASKEYDTELLPTPEALEVIQDEINIYEGHFSNKRKTEYLAVCAPGGDFPFGFYDGMPIYLLLKYNANGKLVWYKQWYAIAEVKDINNDGKSEVICKANRCKDGKCTFEYSIMSFSGKKANMIYENHSFDNSGVMDDMQLKKGDTVSKVHEVSFSDEDNDGVSELVETVLISYYDGPGKTEDKEERIVWKYRNGKFEK

Organism: NCBI:txid413964

Nearest PDB structures (foldseek):
  8rgh-assembly1_C  TM=2.881E-01  e=1.869E-01  Homo sapiens
  7m30-assembly1_D  TM=2.997E-01  e=9.688E+00  Human betaherpesvirus 5

Foldseek 3Di:
DDPPPQQDAQDLVNVLVVVVVCVVVPVDDPVQDDDPVLNVQLSPDWDKDWFAFADLVWIKIKIWGWRDDDPVDPADDDQTFIKIFIGTNNNHTQEIDTDSFDWDWAPQFPPRHIKIWTWHWDGHPQKIKIKIWIWGDHRSDIDTQDIDIWIAQLVPVVVDPDDFFAWRTWDWDWDWDDPPPPPGTWIKIKIWIWTDHDDSDTDIDIDIDTWDDDPRHTDD

Solvent-accessible surface area (backbone atoms only — not comparable to full-atom values): 12389 Å² total; per-residue (Å²): 132,82,82,75,78,78,64,64,76,72,48,70,68,59,48,46,50,50,51,50,55,45,69,72,69,61,84,58,74,72,94,72,61,69,55,77,70,50,58,65,29,33,62,75,34,67,48,74,46,79,44,18,42,50,40,73,89,44,59,24,38,39,36,42,30,32,40,43,71,81,76,89,59,79,74,60,75,77,62,56,64,18,40,41,38,35,25,43,61,81,48,45,79,56,42,71,49,82,40,56,37,58,75,48,79,45,54,60,67,74,78,58,35,34,30,42,38,34,45,26,66,48,50,48,81,54,36,33,36,34,37,44,37,33,33,40,39,56,75,63,41,77,42,83,33,47,74,52,80,24,35,37,32,71,76,41,51,89,84,45,96,75,51,76,68,40,76,39,28,39,41,71,47,78,49,74,45,54,86,84,72,80,86,46,42,24,44,37,36,38,38,41,36,29,21,32,64,49,92,96,39,67,50,77,46,81,46,80,46,65,26,45,76,52,98,81,30,60,41,116